Protein AF-A0ABD3CZS4-F1 (afdb_monomer_lite)

Organism: NCBI:txid1961234

Radius of gyration: 26.11 Å; chains: 1; bounding box: 60×45×76 Å

Structure (mmCIF, N/CA/C/O backbone):
data_AF-A0ABD3CZS4-F1
#
_entry.id   AF-A0ABD3CZS4-F1
#
loop_
_atom_site.group_PDB
_atom_site.id
_atom_site.type_symbol
_atom_site.label_atom_id
_atom_site.label_alt_id
_atom_site.label_comp_id
_atom_site.label_asym_id
_atom_site.label_entity_id
_atom_site.label_seq_id
_atom_site.pdbx_PDB_ins_code
_atom_site.Cartn_x
_atom_site.Cartn_y
_atom_site.Cartn_z
_atom_site.occupancy
_atom_site.B_iso_or_equiv
_atom_site.auth_seq_id
_atom_site.auth_comp_id
_atom_site.auth_asym_id
_atom_site.auth_atom_id
_atom_site.pdbx_PDB_model_num
ATOM 1 N N . MET A 1 1 ? 34.042 -25.135 50.420 1.00 37.12 1 MET A N 1
ATOM 2 C CA . MET A 1 1 ? 33.851 -23.721 50.033 1.00 37.12 1 MET A CA 1
ATOM 3 C C . MET A 1 1 ? 33.065 -23.707 48.733 1.00 37.12 1 MET A C 1
ATOM 5 O O . MET A 1 1 ? 33.640 -23.973 47.689 1.00 37.12 1 MET A O 1
ATOM 9 N N . ALA A 1 2 ? 31.745 -23.533 48.811 1.00 35.56 2 ALA A N 1
ATOM 10 C CA . ALA A 1 2 ? 30.897 -23.379 47.633 1.00 35.56 2 ALA A CA 1
ATOM 11 C C . ALA A 1 2 ? 30.893 -21.896 47.240 1.00 35.56 2 ALA A C 1
ATOM 13 O O . ALA A 1 2 ? 30.586 -21.041 48.071 1.00 35.56 2 ALA A O 1
ATOM 14 N N . LEU A 1 3 ? 31.291 -21.594 46.005 1.00 39.03 3 LEU A N 1
ATOM 15 C CA . LEU A 1 3 ? 31.232 -20.249 45.441 1.00 39.03 3 LEU A CA 1
ATOM 16 C C . LEU A 1 3 ? 29.771 -19.931 45.094 1.00 39.03 3 LEU A C 1
ATOM 18 O O . LEU A 1 3 ? 29.299 -20.258 44.010 1.00 39.03 3 LEU A O 1
ATOM 22 N N . ASN A 1 4 ? 29.056 -19.289 46.018 1.00 44.66 4 ASN A N 1
ATOM 23 C CA . ASN A 1 4 ? 27.846 -18.540 45.689 1.00 44.66 4 ASN A CA 1
ATOM 24 C C . ASN A 1 4 ? 28.267 -17.239 44.997 1.00 44.66 4 ASN A C 1
ATOM 26 O O . ASN A 1 4 ? 28.397 -16.198 45.637 1.00 44.66 4 ASN A O 1
ATOM 30 N N . SER A 1 5 ? 28.508 -17.293 43.689 1.00 42.66 5 SER A N 1
ATOM 31 C CA . SER A 1 5 ? 28.591 -16.095 42.855 1.00 42.66 5 SER A CA 1
ATOM 32 C C . SER A 1 5 ? 27.245 -15.879 42.172 1.00 42.66 5 SER A C 1
ATOM 34 O O . SER A 1 5 ? 27.073 -16.184 40.993 1.00 42.66 5 SER A O 1
ATOM 36 N N . THR A 1 6 ? 26.273 -15.360 42.921 1.00 50.41 6 THR A N 1
ATOM 37 C CA . THR A 1 6 ? 25.086 -14.733 42.334 1.00 50.41 6 THR A CA 1
ATOM 38 C C . THR A 1 6 ? 25.516 -13.359 41.833 1.00 50.41 6 THR A C 1
ATOM 40 O O . THR A 1 6 ? 25.294 -12.344 42.487 1.00 50.41 6 THR A O 1
ATOM 43 N N . THR A 1 7 ? 26.222 -13.315 40.706 1.00 46.44 7 THR A N 1
ATOM 44 C CA . THR A 1 7 ? 26.384 -12.062 39.974 1.00 46.44 7 THR A CA 1
ATOM 45 C C . THR A 1 7 ? 25.007 -11.697 39.416 1.00 46.44 7 THR A C 1
ATOM 47 O O . THR A 1 7 ? 24.429 -12.495 38.672 1.00 46.44 7 THR A O 1
ATOM 50 N N . PRO A 1 8 ? 24.416 -10.548 39.795 1.00 49.09 8 PRO A N 1
ATOM 51 C CA . PRO A 1 8 ? 23.180 -10.112 39.171 1.00 49.09 8 PRO A CA 1
ATOM 52 C C . PRO A 1 8 ? 23.436 -9.966 37.671 1.00 49.09 8 PRO A C 1
ATOM 54 O O . PRO A 1 8 ? 24.456 -9.415 37.255 1.00 49.09 8 PRO A O 1
ATOM 57 N N . SER A 1 9 ? 22.530 -10.525 36.868 1.00 51.12 9 SER A N 1
ATOM 58 C CA . SER A 1 9 ? 22.559 -10.384 35.413 1.00 51.12 9 SER A CA 1
ATOM 59 C C . SER A 1 9 ? 22.748 -8.901 35.057 1.00 51.12 9 SER A C 1
ATOM 61 O O . SER A 1 9 ? 22.060 -8.069 35.649 1.00 51.12 9 SER A O 1
ATOM 63 N N . PRO A 1 10 ? 23.620 -8.533 34.097 1.00 54.34 10 PRO A N 1
ATOM 64 C CA . PRO A 1 10 ? 23.884 -7.134 33.726 1.00 54.34 10 PRO A CA 1
ATOM 65 C C . PRO A 1 10 ? 22.655 -6.397 33.158 1.00 54.34 10 PRO A C 1
ATOM 67 O O . PRO A 1 10 ? 22.707 -5.203 32.884 1.00 54.34 10 PRO A O 1
ATOM 70 N N . LEU A 1 11 ? 21.542 -7.113 32.994 1.00 53.38 11 LEU A N 1
ATOM 71 C CA . LEU A 1 11 ? 20.238 -6.612 32.581 1.00 53.38 11 LEU A CA 1
ATOM 72 C C . LEU A 1 11 ? 19.281 -6.346 33.761 1.00 53.38 11 LEU A C 1
ATOM 74 O O . LEU A 1 11 ? 18.239 -5.720 33.579 1.00 53.38 11 LEU A O 1
ATOM 78 N N . ALA A 1 12 ? 19.611 -6.788 34.977 1.00 54.75 12 ALA A N 1
ATOM 79 C CA . ALA A 1 12 ? 18.802 -6.578 36.173 1.00 54.75 12 ALA A CA 1
ATOM 80 C C . ALA A 1 12 ? 18.903 -5.111 36.631 1.00 54.75 12 ALA A C 1
ATOM 82 O O . ALA A 1 12 ? 19.718 -4.763 37.480 1.00 54.75 12 ALA A O 1
ATOM 83 N N . GLY A 1 13 ? 18.100 -4.240 36.017 1.00 65.81 13 GLY A N 1
ATOM 84 C CA . GLY A 1 13 ? 18.051 -2.812 36.342 1.00 65.81 13 GLY A CA 1
ATOM 85 C C . GLY A 1 13 ? 17.826 -1.871 35.160 1.00 65.81 13 GLY A C 1
ATOM 86 O O . GLY A 1 13 ? 17.792 -0.663 35.374 1.00 65.81 13 GLY A O 1
ATOM 87 N N . SER A 1 14 ? 17.674 -2.369 33.924 1.00 84.06 14 SER A N 1
ATOM 88 C CA . SER A 1 14 ? 17.325 -1.473 32.817 1.00 84.06 14 SER A CA 1
ATOM 89 C C . SER A 1 14 ? 15.873 -0.981 32.968 1.00 84.06 14 SER A C 1
ATOM 91 O O . SER A 1 14 ? 14.991 -1.793 33.273 1.00 84.06 14 SER A O 1
ATOM 93 N N . PRO A 1 15 ? 15.590 0.316 32.731 1.00 86.38 15 PRO A N 1
ATOM 94 C CA . PRO A 1 15 ? 14.228 0.853 32.785 1.00 86.38 15 PRO A CA 1
ATOM 95 C C . PRO A 1 15 ? 13.249 0.075 31.898 1.00 86.38 15 PRO A C 1
ATOM 97 O O . PRO A 1 15 ? 12.105 -0.147 32.275 1.00 86.38 15 PRO A O 1
ATOM 100 N N . SER A 1 16 ? 13.720 -0.416 30.747 1.00 87.81 16 SER A N 1
ATOM 101 C CA . SER A 1 16 ? 12.922 -1.227 29.827 1.00 87.81 16 SER A CA 1
ATOM 102 C C . SER A 1 16 ? 12.506 -2.572 30.428 1.00 87.81 16 SER A C 1
ATOM 104 O O . SER A 1 16 ? 11.380 -3.006 30.215 1.00 87.81 16 SER A O 1
ATOM 106 N N . LEU A 1 17 ? 13.390 -3.242 31.176 1.00 87.12 17 LEU A N 1
ATOM 107 C CA . LEU A 1 17 ? 13.070 -4.530 31.800 1.00 87.12 17 LEU A CA 1
ATOM 108 C C . LEU A 1 17 ? 12.203 -4.369 33.043 1.00 87.12 17 LEU A C 1
ATOM 110 O O . LEU A 1 17 ? 11.321 -5.192 33.261 1.00 87.12 17 LEU A O 1
ATOM 114 N N . GLN A 1 18 ? 12.410 -3.296 33.809 1.00 88.44 18 GLN A N 1
ATOM 115 C CA . GLN A 1 18 ? 11.515 -2.936 34.911 1.00 88.44 18 GLN A CA 1
ATOM 116 C C . GLN A 1 18 ? 10.102 -2.644 34.397 1.00 88.44 18 GLN A C 1
ATOM 118 O O . GLN A 1 18 ? 9.142 -3.179 34.939 1.00 88.44 18 GLN A O 1
ATOM 123 N N . TRP A 1 19 ? 9.980 -1.888 33.302 1.00 88.56 19 TRP A N 1
ATOM 124 C CA . TRP A 1 19 ? 8.692 -1.626 32.661 1.00 88.56 19 TRP A CA 1
ATOM 125 C C . TRP A 1 19 ? 8.021 -2.910 32.149 1.00 88.56 19 TRP A C 1
ATOM 127 O O . TRP A 1 19 ? 6.834 -3.111 32.384 1.00 88.56 19 TRP A O 1
ATOM 137 N N . ILE A 1 20 ? 8.762 -3.820 31.500 1.00 90.75 20 ILE A N 1
ATOM 138 C CA . ILE A 1 20 ? 8.205 -5.116 31.066 1.00 90.75 20 ILE A CA 1
ATOM 139 C C . ILE A 1 20 ? 7.713 -5.934 32.269 1.00 90.75 20 ILE A C 1
ATOM 141 O O . ILE A 1 20 ? 6.604 -6.469 32.221 1.00 90.75 20 ILE A O 1
ATOM 145 N N . ASP A 1 21 ? 8.509 -6.045 33.337 1.00 90.50 21 ASP A N 1
ATOM 146 C CA . ASP A 1 21 ? 8.126 -6.791 34.545 1.00 90.50 21 ASP A CA 1
ATOM 147 C C . ASP A 1 21 ? 6.868 -6.191 35.191 1.00 90.50 21 ASP A C 1
ATOM 149 O O . ASP A 1 21 ? 5.913 -6.907 35.487 1.00 90.50 21 ASP A O 1
ATOM 153 N N . GLU A 1 22 ? 6.801 -4.864 35.305 1.00 90.44 22 GLU A N 1
ATOM 154 C CA . GLU A 1 22 ? 5.646 -4.152 35.854 1.00 90.44 22 GLU A CA 1
ATOM 155 C C . GLU A 1 22 ? 4.376 -4.355 35.009 1.00 90.44 22 GLU A C 1
ATOM 157 O O . GLU A 1 22 ? 3.333 -4.757 35.539 1.00 90.44 22 GLU A O 1
ATOM 162 N N . MET A 1 23 ? 4.469 -4.164 33.688 1.00 90.00 23 MET A N 1
ATOM 163 C CA . MET A 1 23 ? 3.341 -4.340 32.766 1.00 90.00 23 MET A CA 1
ATOM 164 C C . MET A 1 23 ? 2.845 -5.787 32.734 1.00 90.00 23 MET A C 1
ATOM 166 O O . MET A 1 23 ? 1.640 -6.036 32.666 1.00 90.00 23 MET A O 1
ATOM 170 N N . THR A 1 24 ? 3.755 -6.764 32.784 1.00 91.94 24 THR A N 1
ATOM 171 C CA . THR A 1 24 ? 3.386 -8.187 32.742 1.00 91.94 24 THR A CA 1
ATOM 172 C C . THR A 1 24 ? 2.811 -8.673 34.070 1.00 91.94 24 THR A C 1
ATOM 174 O O . THR A 1 24 ? 1.842 -9.436 34.065 1.00 91.94 24 THR A O 1
ATOM 177 N N . ARG A 1 25 ? 3.315 -8.181 35.209 1.00 94.12 25 ARG A N 1
ATOM 178 C CA . ARG A 1 25 ? 2.798 -8.508 36.546 1.00 94.12 25 ARG A CA 1
ATOM 179 C C . ARG A 1 25 ? 1.400 -7.937 36.796 1.00 94.12 25 ARG A C 1
ATOM 181 O O . ARG A 1 25 ? 0.589 -8.594 37.449 1.00 94.12 25 ARG A O 1
ATOM 188 N N . ASN A 1 26 ? 1.100 -6.761 36.241 1.00 93.25 26 ASN A N 1
ATOM 189 C CA . ASN A 1 26 ? -0.174 -6.055 36.423 1.00 93.25 26 ASN A CA 1
ATOM 190 C C . ASN A 1 26 ? -1.088 -6.088 35.187 1.00 93.25 26 ASN A C 1
ATOM 192 O O . ASN A 1 26 ? -2.048 -5.321 35.109 1.00 93.25 26 ASN A O 1
ATOM 196 N N . ALA A 1 27 ? -0.848 -7.004 34.242 1.00 93.38 27 ALA A N 1
ATOM 197 C CA . ALA A 1 27 ? -1.478 -7.007 32.918 1.00 93.38 27 ALA A CA 1
ATOM 198 C C . ALA A 1 27 ? -3.010 -6.856 32.935 1.00 93.38 27 ALA A C 1
ATOM 200 O O . ALA A 1 27 ? -3.574 -6.173 32.085 1.00 93.38 27 ALA A O 1
ATOM 201 N N . LYS A 1 28 ? -3.710 -7.465 33.904 1.00 94.06 28 LYS A N 1
ATOM 202 C CA . LYS A 1 28 ? -5.173 -7.335 34.021 1.00 94.06 28 LYS A CA 1
ATOM 203 C C . LYS A 1 28 ? -5.601 -5.889 34.287 1.00 94.06 28 LYS A C 1
ATOM 205 O O . LYS A 1 28 ? -6.526 -5.411 33.635 1.00 94.06 28 LYS A O 1
ATOM 210 N N . THR A 1 29 ? -4.947 -5.233 35.239 1.00 94.31 29 THR A N 1
ATOM 211 C CA . THR A 1 29 ? -5.228 -3.846 35.619 1.00 94.31 29 THR A CA 1
ATOM 212 C C . THR A 1 29 ? -4.861 -2.906 34.477 1.00 94.31 29 THR A C 1
ATOM 214 O O . THR A 1 29 ? -5.675 -2.073 34.094 1.00 94.31 29 THR A O 1
ATOM 217 N N . GLU A 1 30 ? -3.699 -3.112 33.852 1.00 93.62 30 GLU A N 1
ATOM 218 C CA . GLU A 1 30 ? -3.257 -2.303 32.710 1.00 93.62 30 GLU A CA 1
ATOM 219 C C . GLU A 1 30 ? -4.219 -2.398 31.521 1.00 93.62 30 GLU A C 1
ATOM 221 O O . GLU A 1 30 ? -4.585 -1.386 30.930 1.00 93.62 30 GLU A O 1
ATOM 226 N N . GLN A 1 31 ? -4.721 -3.595 31.204 1.00 94.44 31 GLN A N 1
ATOM 227 C CA . GLN A 1 31 ? -5.717 -3.774 30.141 1.00 94.44 31 GLN A CA 1
ATOM 228 C C . GLN A 1 31 ? -7.056 -3.092 30.466 1.00 94.44 31 GLN A C 1
ATOM 230 O O . GLN A 1 31 ? -7.710 -2.564 29.567 1.00 94.44 31 GLN A O 1
ATOM 235 N N . GLN A 1 32 ? -7.476 -3.084 31.736 1.00 95.50 32 GLN A N 1
ATOM 236 C CA . GLN A 1 32 ? -8.687 -2.375 32.165 1.00 95.50 32 GLN A CA 1
ATOM 237 C C . GLN A 1 32 ? -8.509 -0.855 32.076 1.00 95.50 32 GLN A C 1
ATOM 239 O O . GLN A 1 32 ? -9.393 -0.176 31.556 1.00 95.50 32 GLN A O 1
ATOM 244 N N . ASN A 1 33 ? -7.359 -0.336 32.511 1.00 95.00 33 ASN A N 1
ATOM 245 C CA . ASN A 1 33 ? -7.016 1.081 32.403 1.00 95.00 33 ASN A CA 1
ATOM 246 C C . ASN A 1 33 ? -6.942 1.526 30.937 1.00 95.00 33 ASN A C 1
ATOM 248 O O . ASN A 1 33 ? -7.518 2.552 30.578 1.00 95.00 33 ASN A O 1
ATOM 252 N N . ALA A 1 34 ? -6.300 0.730 30.078 1.00 95.69 34 ALA A N 1
ATOM 253 C CA . ALA A 1 34 ? -6.212 0.997 28.647 1.00 95.69 34 ALA A CA 1
ATOM 254 C C . ALA A 1 34 ? -7.599 1.029 27.987 1.00 95.69 34 ALA A C 1
ATOM 256 O O . ALA A 1 34 ? -7.902 1.961 27.244 1.00 95.69 34 ALA A O 1
ATOM 257 N N . LEU A 1 35 ? -8.474 0.060 28.292 1.00 96.31 35 LEU A N 1
ATOM 258 C CA . LEU A 1 35 ? -9.853 0.070 27.796 1.00 96.31 35 LEU A CA 1
ATOM 259 C C . LEU A 1 35 ? -10.600 1.327 28.256 1.00 96.31 35 LEU A C 1
ATOM 261 O O . LEU A 1 35 ? -11.238 1.982 27.436 1.00 96.31 35 LEU A O 1
ATOM 265 N N . ALA A 1 36 ? -10.497 1.683 29.537 1.00 96.19 36 ALA A N 1
ATOM 266 C CA . ALA A 1 36 ? -11.159 2.865 30.073 1.00 96.19 36 ALA A CA 1
ATOM 267 C C . ALA A 1 36 ? -10.679 4.151 29.382 1.00 96.19 36 ALA A C 1
ATOM 269 O O . ALA A 1 36 ? -11.505 4.979 29.007 1.00 96.19 36 ALA A O 1
ATOM 270 N N . GLN A 1 37 ? -9.372 4.291 29.137 1.00 96.19 37 GLN A N 1
ATOM 271 C CA . GLN A 1 37 ? -8.804 5.422 28.394 1.00 96.19 37 GLN A CA 1
ATOM 272 C C . GLN A 1 37 ? -9.302 5.472 26.945 1.00 96.19 37 GLN A C 1
ATOM 274 O O . GLN A 1 37 ? -9.735 6.530 26.492 1.00 96.19 37 GLN A O 1
ATOM 279 N N . ILE A 1 38 ? -9.311 4.338 26.237 1.00 96.44 38 ILE A N 1
ATOM 280 C CA . ILE A 1 38 ? -9.827 4.254 24.862 1.00 96.44 38 ILE A CA 1
ATOM 281 C C . ILE A 1 38 ? -11.304 4.660 24.820 1.00 96.44 38 ILE A C 1
ATOM 283 O O . ILE A 1 38 ? -11.701 5.433 23.949 1.00 96.44 38 ILE A O 1
ATOM 287 N N . LEU A 1 39 ? -12.126 4.165 25.750 1.00 96.00 39 LEU A N 1
ATOM 288 C CA . LEU A 1 39 ? -13.550 4.497 25.805 1.00 96.00 39 LEU A CA 1
ATOM 289 C C . LEU A 1 39 ? -13.783 5.959 26.187 1.00 96.00 39 LEU A C 1
ATOM 291 O O . LEU A 1 39 ? -14.647 6.593 25.590 1.00 96.00 39 LEU A O 1
ATOM 295 N N . ALA A 1 40 ? -13.003 6.504 27.123 1.00 94.88 40 ALA A N 1
ATOM 296 C CA . ALA A 1 40 ? -13.070 7.909 27.510 1.00 94.88 40 ALA A CA 1
ATOM 297 C C . ALA A 1 40 ? -12.727 8.834 26.342 1.00 94.88 40 ALA A C 1
ATOM 299 O O . ALA A 1 40 ? -13.488 9.747 26.033 1.00 94.88 40 ALA A O 1
ATOM 300 N N . GLN A 1 41 ? -11.613 8.563 25.663 1.00 95.62 41 GLN A N 1
ATOM 301 C CA . GLN A 1 41 ? -11.150 9.365 24.538 1.00 95.62 41 GLN A CA 1
ATOM 302 C C . GLN A 1 41 ? -12.131 9.306 23.364 1.00 95.62 41 GLN A C 1
ATOM 304 O O . GLN A 1 41 ? -12.386 10.319 22.724 1.00 95.62 41 GLN A O 1
ATOM 309 N N . ASN A 1 42 ? -12.711 8.134 23.089 1.00 95.31 42 ASN A N 1
ATOM 310 C CA . ASN A 1 42 ? -13.538 7.908 21.902 1.00 95.31 42 ASN A CA 1
ATOM 311 C C . ASN A 1 42 ? -15.051 7.946 22.179 1.00 95.31 42 ASN A C 1
ATOM 313 O O . ASN A 1 42 ? -15.835 7.616 21.284 1.00 95.31 42 ASN A O 1
ATOM 317 N N . ALA A 1 43 ? -15.482 8.350 23.380 1.00 93.69 43 ALA A N 1
ATOM 318 C CA . ALA A 1 43 ? -16.884 8.318 23.816 1.00 93.69 43 ALA A CA 1
ATOM 319 C C . ALA A 1 43 ? -17.833 9.036 22.844 1.00 93.69 43 ALA A C 1
ATOM 321 O O . ALA A 1 43 ? -18.962 8.596 22.618 1.00 93.69 43 ALA A O 1
ATOM 322 N N . ASP A 1 44 ? -17.350 10.120 22.236 1.00 93.25 44 ASP A N 1
ATOM 323 C CA . ASP A 1 44 ? -18.128 10.964 21.336 1.00 93.25 44 ASP A CA 1
ATOM 324 C C . ASP A 1 44 ? -18.090 10.552 19.864 1.00 93.25 44 ASP A C 1
ATOM 326 O O . ASP A 1 44 ? -18.750 11.197 19.039 1.00 93.25 44 ASP A O 1
ATOM 330 N N . THR A 1 45 ? -17.375 9.475 19.537 1.00 95.56 45 THR A N 1
ATOM 331 C CA . THR A 1 45 ? -17.265 8.980 18.165 1.00 95.56 45 THR A CA 1
ATOM 332 C C . THR A 1 45 ? -18.586 8.416 17.653 1.00 95.56 45 THR A C 1
ATOM 334 O O . THR A 1 45 ? -19.393 7.859 18.405 1.00 95.56 45 THR A O 1
ATOM 337 N N . LYS A 1 46 ? -18.811 8.511 16.338 1.00 94.88 46 LYS A N 1
ATOM 338 C CA . LYS A 1 46 ? -20.011 7.957 15.693 1.00 94.88 46 LYS A CA 1
ATOM 339 C C . LYS A 1 46 ? -20.176 6.461 15.971 1.00 94.88 46 LYS A C 1
ATOM 341 O O . LYS A 1 46 ? -21.302 6.012 16.172 1.00 94.88 46 LYS A O 1
ATOM 346 N N . TYR A 1 47 ? -19.078 5.705 15.979 1.00 95.25 47 TYR A N 1
ATOM 347 C CA . TYR A 1 47 ? -19.095 4.269 16.235 1.00 95.25 47 TYR A CA 1
ATOM 348 C C . TYR A 1 47 ? -19.581 3.948 17.654 1.00 95.25 47 TYR A C 1
ATOM 350 O O . TYR A 1 47 ? -20.565 3.227 17.804 1.00 95.25 47 TYR A O 1
ATOM 358 N N . LEU A 1 48 ? -18.966 4.527 18.695 1.00 94.44 48 LEU A N 1
ATOM 359 C CA . LEU A 1 48 ? -19.341 4.220 20.083 1.00 94.44 48 LEU A CA 1
ATOM 360 C C . LEU A 1 48 ? -20.710 4.786 20.481 1.00 94.44 48 LEU A C 1
ATOM 362 O O . LEU A 1 48 ? -21.438 4.135 21.237 1.00 94.44 48 LEU A O 1
ATOM 366 N N . LYS A 1 49 ? -21.118 5.933 19.918 1.00 93.38 49 LYS A N 1
ATOM 367 C CA . LYS A 1 49 ? -22.475 6.475 20.111 1.00 93.38 49 LYS A CA 1
ATOM 368 C C . LYS A 1 49 ? -23.567 5.515 19.639 1.00 93.38 49 LYS A C 1
ATOM 370 O O . LYS A 1 49 ? -24.625 5.468 20.259 1.00 93.38 49 LYS A O 1
ATOM 375 N N . GLY A 1 50 ? -23.304 4.700 18.614 1.00 92.06 50 GLY A N 1
ATOM 376 C CA . GLY A 1 50 ? -24.249 3.688 18.129 1.00 92.06 50 GLY A CA 1
ATOM 377 C C . GLY A 1 50 ? -24.617 2.616 19.162 1.00 92.06 50 GLY A C 1
ATOM 378 O O . GLY A 1 50 ? -25.686 2.018 19.061 1.00 92.06 50 GLY A O 1
ATOM 379 N N . PHE A 1 51 ? -23.777 2.402 20.180 1.00 93.69 51 PHE A N 1
ATOM 380 C CA . PHE A 1 51 ? -23.960 1.350 21.187 1.00 93.69 51 PHE A CA 1
ATOM 381 C C . PHE A 1 51 ? -24.474 1.863 22.542 1.00 93.69 51 PHE A C 1
ATOM 383 O O . PHE A 1 51 ? -24.646 1.068 23.466 1.00 93.69 51 PHE A O 1
ATOM 390 N N . ASN A 1 52 ? -24.742 3.170 22.680 1.00 88.38 52 ASN A N 1
ATOM 391 C CA . ASN A 1 52 ? -25.318 3.785 23.885 1.00 88.38 52 ASN A CA 1
ATOM 392 C C . ASN A 1 52 ? -24.618 3.352 25.188 1.00 88.38 52 ASN A C 1
ATOM 394 O O . ASN A 1 52 ? -25.246 2.865 26.136 1.00 88.38 52 ASN A O 1
ATOM 398 N N . LEU A 1 53 ? -23.292 3.507 25.241 1.00 88.81 53 LEU A N 1
ATOM 399 C CA . LEU A 1 53 ? -22.497 3.171 26.428 1.00 88.81 53 LEU A CA 1
ATOM 400 C C . LEU A 1 53 ? -22.814 4.068 27.639 1.00 88.81 53 LEU A C 1
ATOM 402 O O . LEU A 1 53 ? -22.523 3.670 28.760 1.00 88.81 53 LEU A O 1
ATOM 406 N N . ASN A 1 54 ? -23.462 5.225 27.448 1.00 85.69 54 ASN A N 1
ATOM 407 C CA . ASN A 1 54 ? -23.847 6.169 28.511 1.00 85.69 54 ASN A CA 1
ATOM 408 C C . ASN A 1 54 ? -22.669 6.590 29.412 1.00 85.69 54 ASN A C 1
ATOM 410 O O . ASN A 1 54 ? -22.829 6.734 30.620 1.00 85.69 54 ASN A O 1
ATOM 414 N N . GLY A 1 55 ? -21.475 6.742 28.832 1.00 85.06 55 GLY A N 1
ATOM 415 C CA . GLY A 1 55 ? -20.258 7.092 29.571 1.00 85.06 55 GLY A CA 1
ATOM 416 C C . GLY A 1 55 ? -19.638 5.944 30.375 1.00 85.06 55 GLY A C 1
ATOM 417 O O . GLY A 1 55 ? -18.660 6.174 31.078 1.00 85.06 55 GLY A O 1
ATOM 418 N N . ALA A 1 56 ? -20.166 4.718 30.279 1.00 90.31 56 ALA A N 1
ATOM 419 C CA . ALA A 1 56 ? -19.553 3.553 30.906 1.00 90.31 56 ALA A CA 1
ATOM 420 C C . ALA A 1 56 ? -18.193 3.231 30.267 1.00 90.31 56 ALA A C 1
ATOM 422 O O . ALA A 1 56 ? -18.058 3.201 29.042 1.00 90.31 56 ALA A O 1
ATOM 423 N N . MET A 1 57 ? -17.202 2.962 31.119 1.00 92.19 57 MET A N 1
ATOM 424 C CA . MET A 1 57 ? -15.808 2.695 30.737 1.00 92.19 57 MET A CA 1
ATOM 425 C C . MET A 1 57 ? -15.320 1.318 31.216 1.00 92.19 57 MET A C 1
ATOM 427 O O . MET A 1 57 ? -14.143 0.991 31.081 1.00 92.19 57 MET A O 1
ATOM 431 N N . ASP A 1 58 ? -16.211 0.512 31.797 1.00 92.62 58 ASP A N 1
ATOM 432 C CA . ASP A 1 58 ? -15.896 -0.810 32.326 1.00 92.62 58 ASP A CA 1
ATOM 433 C C . ASP A 1 58 ? -16.019 -1.917 31.267 1.00 92.62 58 ASP A C 1
ATOM 435 O O . ASP A 1 58 ? -16.739 -1.824 30.265 1.00 92.62 58 ASP A O 1
ATOM 439 N N . LYS A 1 59 ? -15.291 -3.007 31.516 1.00 93.69 59 LYS A N 1
ATOM 440 C CA . LYS A 1 59 ? -15.194 -4.156 30.615 1.00 93.69 59 LYS A CA 1
ATOM 441 C C . LYS A 1 59 ? -16.538 -4.859 30.435 1.00 93.69 59 LYS A C 1
ATOM 443 O O . LYS A 1 59 ? -16.827 -5.339 29.338 1.00 93.69 59 LYS A O 1
ATOM 448 N N . GLU A 1 60 ? -17.317 -4.982 31.500 1.00 94.75 60 GLU A N 1
ATOM 449 C CA . GLU A 1 60 ? -18.579 -5.713 31.531 1.00 94.75 60 GLU A CA 1
ATOM 450 C C . GLU A 1 60 ? -19.613 -5.038 30.623 1.00 94.75 60 GLU A C 1
ATOM 452 O O . GLU A 1 60 ? -20.189 -5.693 29.748 1.00 94.75 60 GLU A O 1
ATOM 457 N N . THR A 1 61 ? -19.771 -3.720 30.754 1.00 94.50 61 THR A N 1
ATOM 458 C CA . THR A 1 61 ? -20.667 -2.921 29.916 1.00 94.50 61 THR A CA 1
ATOM 459 C C . THR A 1 61 ? -20.215 -2.919 28.460 1.00 94.50 61 THR A C 1
ATOM 461 O O . THR A 1 61 ? -21.038 -3.156 27.571 1.00 94.50 61 THR A O 1
ATOM 464 N N . PHE A 1 62 ? -18.916 -2.719 28.199 1.00 95.25 62 PHE A N 1
ATOM 465 C CA . PHE A 1 62 ? -18.369 -2.763 26.841 1.00 95.25 62 PHE A CA 1
ATOM 466 C C . PHE A 1 62 ? -18.652 -4.110 26.170 1.00 95.25 62 PHE A C 1
ATOM 468 O O . PHE A 1 62 ? -19.214 -4.150 25.077 1.00 95.25 62 PHE A O 1
ATOM 475 N N . ARG A 1 63 ? -18.353 -5.219 26.857 1.00 94.50 63 ARG A N 1
ATOM 476 C CA . ARG A 1 63 ? -18.571 -6.578 26.343 1.00 94.50 63 ARG A CA 1
ATOM 477 C C . ARG A 1 63 ? -20.046 -6.884 26.084 1.00 94.50 63 ARG A C 1
ATOM 479 O O . ARG A 1 63 ? -20.348 -7.651 25.175 1.00 94.50 63 ARG A O 1
ATOM 486 N N . SER A 1 64 ? -20.951 -6.340 26.895 1.00 96.06 64 SER A N 1
ATOM 487 C CA . SER A 1 64 ? -22.387 -6.579 26.739 1.00 96.06 64 SER A CA 1
ATOM 488 C C . SER A 1 64 ? -23.020 -5.758 25.613 1.00 96.06 64 SER A C 1
ATOM 490 O O . SER A 1 64 ? -24.054 -6.178 25.098 1.00 96.06 64 SER A O 1
ATOM 492 N N . LYS A 1 65 ? -22.468 -4.585 25.276 1.00 95.12 65 LYS A N 1
ATOM 493 C CA . LYS A 1 65 ? -23.087 -3.636 24.332 1.00 95.12 65 LYS A CA 1
ATOM 494 C C . LYS A 1 65 ? -22.394 -3.566 22.975 1.00 95.12 65 LYS A C 1
ATOM 496 O O . LYS A 1 65 ? -23.069 -3.327 21.978 1.00 95.12 65 LYS A O 1
ATOM 501 N N . VAL A 1 66 ? -21.076 -3.755 22.925 1.00 94.62 66 VAL A N 1
ATOM 502 C CA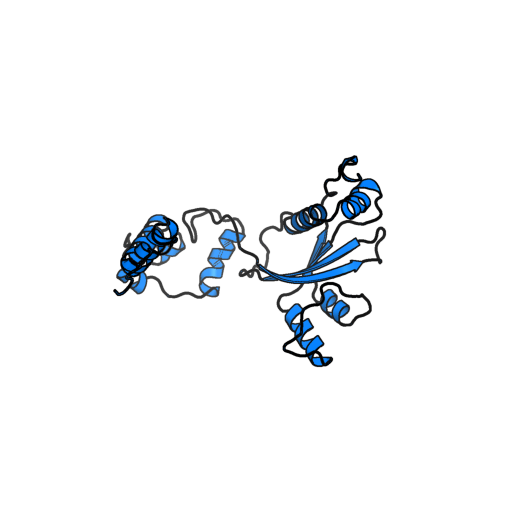 . VAL A 1 66 ? -20.288 -3.660 21.690 1.00 94.62 66 VAL A CA 1
ATOM 503 C C . VAL A 1 66 ? -20.011 -5.074 21.164 1.00 94.62 66 VAL A C 1
ATOM 505 O O . VAL A 1 66 ? -19.330 -5.849 21.840 1.00 94.62 66 VAL A O 1
ATOM 508 N N . PRO A 1 67 ? -20.537 -5.448 19.983 1.00 94.88 67 PRO A N 1
ATOM 509 C CA . PRO A 1 67 ? -20.335 -6.774 19.420 1.00 94.88 67 PRO A CA 1
ATOM 510 C C . PRO A 1 67 ? -18.905 -6.950 18.906 1.00 94.88 67 PRO A C 1
ATOM 512 O O . PRO A 1 67 ? -18.207 -5.991 18.574 1.00 94.88 67 PRO A O 1
ATOM 515 N N . LEU A 1 68 ? -18.485 -8.209 18.784 1.00 93.81 68 LEU A N 1
ATOM 516 C CA . LEU A 1 68 ? -17.293 -8.545 18.018 1.00 93.81 68 LEU A CA 1
ATOM 517 C C . LEU A 1 68 ? -17.609 -8.360 16.529 1.00 93.81 68 LEU A C 1
ATOM 519 O O . LEU A 1 68 ? -18.529 -8.995 16.020 1.00 93.81 68 LEU A O 1
ATOM 523 N N . VAL A 1 69 ? -16.857 -7.492 15.857 1.00 92.44 69 VAL A N 1
ATOM 524 C CA . VAL A 1 69 ? -17.079 -7.128 14.451 1.00 92.44 69 VAL A CA 1
ATOM 525 C C . VAL A 1 69 ? -15.974 -7.660 13.547 1.00 92.44 69 VAL A C 1
ATOM 527 O O . VAL A 1 69 ? -14.833 -7.863 13.970 1.00 92.44 69 VAL A O 1
ATOM 530 N N . THR A 1 70 ? -16.318 -7.862 12.282 1.00 89.31 70 THR A N 1
ATOM 531 C CA . THR A 1 70 ? -15.383 -8.130 11.190 1.00 89.31 70 THR A CA 1
ATOM 532 C C . THR A 1 70 ? -15.028 -6.838 10.456 1.00 89.31 70 THR A C 1
ATOM 534 O O . THR A 1 70 ? -15.573 -5.766 10.719 1.00 89.31 70 THR A O 1
ATOM 537 N N . TYR A 1 71 ? -14.094 -6.933 9.508 1.00 82.00 71 TYR A N 1
ATOM 538 C CA . TYR A 1 71 ? -13.735 -5.797 8.666 1.00 82.00 71 TYR A CA 1
ATOM 539 C C . TYR A 1 71 ? -14.931 -5.260 7.862 1.00 82.00 71 TYR A C 1
ATOM 541 O O . TYR A 1 71 ? -15.089 -4.046 7.742 1.00 82.00 71 TYR A O 1
ATOM 549 N N . ASP A 1 72 ? -15.781 -6.148 7.344 1.00 83.81 72 ASP A N 1
ATOM 550 C CA . ASP A 1 72 ? -16.895 -5.770 6.472 1.00 83.81 72 ASP A CA 1
ATOM 551 C C . ASP A 1 72 ? -17.949 -4.932 7.220 1.00 83.81 72 ASP A C 1
ATOM 553 O O . ASP A 1 72 ? -18.522 -4.007 6.643 1.00 83.81 72 ASP A O 1
ATOM 557 N N . ASP A 1 73 ? -18.126 -5.167 8.525 1.00 89.44 73 ASP A N 1
ATOM 558 C CA . ASP A 1 73 ? -19.058 -4.413 9.377 1.00 89.44 73 ASP A CA 1
ATOM 559 C C . ASP A 1 73 ? -18.635 -2.942 9.555 1.00 89.44 73 ASP A C 1
ATOM 561 O O . ASP A 1 73 ? -19.470 -2.035 9.585 1.00 89.44 73 ASP A O 1
ATOM 565 N N . ILE A 1 74 ? -17.326 -2.686 9.660 1.00 91.38 74 ILE A N 1
ATOM 566 C CA . ILE A 1 74 ? -16.765 -1.339 9.871 1.00 91.38 74 ILE A CA 1
ATOM 567 C C . ILE A 1 74 ? -16.317 -0.666 8.572 1.00 91.38 74 ILE A C 1
ATOM 569 O O . ILE A 1 74 ? -16.039 0.538 8.560 1.00 91.38 74 ILE A O 1
ATOM 573 N N . GLN A 1 75 ? -16.275 -1.410 7.466 1.00 85.50 75 GLN A N 1
ATOM 574 C CA . GLN A 1 75 ? -15.843 -0.922 6.162 1.00 85.50 75 GLN A CA 1
ATOM 575 C C . GLN A 1 75 ? -16.546 0.382 5.745 1.00 85.50 75 GLN A C 1
ATOM 577 O O . GLN A 1 75 ? -15.840 1.294 5.316 1.00 85.50 75 GLN A O 1
ATOM 582 N N . PRO A 1 76 ? -17.876 0.560 5.894 1.00 90.25 76 PRO A N 1
ATOM 583 C CA . PRO A 1 76 ? -18.531 1.810 5.502 1.00 90.25 76 PRO A CA 1
ATOM 584 C C . PRO A 1 76 ? -18.028 3.038 6.275 1.00 90.25 76 PRO A C 1
ATOM 586 O O . PRO A 1 76 ? -17.995 4.142 5.733 1.00 90.25 76 PRO A O 1
ATOM 589 N N . LEU A 1 77 ? -17.624 2.861 7.536 1.00 91.62 77 LEU A N 1
ATOM 590 C CA . LEU A 1 77 ? -17.081 3.936 8.368 1.00 91.62 77 LEU A CA 1
ATOM 591 C C . LEU A 1 77 ? -15.647 4.274 7.970 1.00 91.62 77 LEU A C 1
ATOM 593 O O . LEU A 1 77 ? -15.329 5.450 7.818 1.00 91.62 77 LEU A O 1
ATOM 597 N N . ILE A 1 78 ? -14.822 3.248 7.733 1.00 87.94 78 ILE A N 1
ATOM 598 C CA . ILE A 1 78 ? -13.466 3.412 7.197 1.00 87.94 78 ILE A CA 1
ATOM 599 C C . ILE A 1 78 ? -13.525 4.153 5.859 1.00 87.94 78 ILE A C 1
ATOM 601 O O . ILE A 1 78 ? -12.706 5.038 5.623 1.00 87.94 78 ILE A O 1
ATOM 605 N N . ARG A 1 79 ? -14.518 3.837 5.011 1.00 83.00 79 ARG A N 1
ATOM 606 C CA . ARG A 1 79 ? -14.649 4.478 3.701 1.00 83.00 79 ARG A CA 1
ATOM 607 C C . ARG A 1 79 ? -14.847 5.975 3.783 1.00 83.00 79 ARG A C 1
ATOM 609 O O . ARG A 1 79 ? -14.127 6.720 3.140 1.00 83.00 79 ARG A O 1
ATOM 616 N N . ARG A 1 80 ? -15.748 6.411 4.658 1.00 87.50 80 ARG A N 1
ATOM 617 C CA . ARG A 1 80 ? -15.986 7.840 4.877 1.00 87.50 80 ARG A CA 1
ATOM 618 C C . ARG A 1 80 ? -14.716 8.578 5.290 1.00 87.50 80 ARG A C 1
ATOM 620 O O . ARG A 1 80 ? -14.443 9.638 4.746 1.00 87.50 80 ARG A O 1
ATOM 627 N N . VAL A 1 81 ? -13.937 8.001 6.206 1.00 87.94 81 VAL A N 1
ATOM 628 C CA . VAL A 1 81 ? -12.661 8.595 6.638 1.00 87.94 81 VAL A CA 1
ATOM 629 C C . VAL A 1 81 ? -11.672 8.671 5.472 1.00 87.94 81 VAL A C 1
ATOM 631 O O . VAL A 1 81 ? -11.055 9.707 5.258 1.00 87.94 81 VAL A O 1
ATOM 634 N N . ALA A 1 82 ? -11.540 7.594 4.693 1.00 79.19 82 ALA A N 1
ATOM 635 C CA . ALA A 1 82 ? -10.644 7.550 3.538 1.00 79.19 82 ALA A CA 1
ATOM 636 C C . ALA A 1 82 ? -11.047 8.521 2.414 1.00 79.19 82 ALA A C 1
ATOM 638 O O . ALA A 1 82 ? -10.173 9.045 1.731 1.00 79.19 82 ALA A O 1
ATOM 639 N N . ASP A 1 83 ? -12.343 8.795 2.263 1.00 80.06 83 ASP A N 1
ATOM 640 C CA . ASP A 1 83 ? -12.882 9.768 1.306 1.00 80.06 83 ASP A CA 1
ATOM 641 C C . ASP A 1 83 ? -12.766 11.227 1.814 1.00 80.06 83 ASP A C 1
ATOM 643 O O . ASP A 1 83 ? -13.261 12.153 1.171 1.00 80.06 83 ASP A O 1
ATOM 647 N N . GLY A 1 84 ? -12.112 11.449 2.963 1.00 78.69 84 GLY A N 1
ATOM 648 C CA . GLY A 1 84 ? -11.782 12.775 3.496 1.00 78.69 84 GLY A CA 1
ATOM 649 C C . GLY A 1 84 ? -12.701 13.290 4.608 1.00 78.69 84 GLY A C 1
ATOM 650 O O . GLY A 1 84 ? -12.586 14.452 4.997 1.00 78.69 84 GLY A O 1
ATOM 651 N N . ASP A 1 85 ? -13.609 12.470 5.146 1.00 85.94 85 ASP A N 1
ATOM 652 C CA . ASP A 1 85 ? -14.430 12.858 6.299 1.00 85.94 85 ASP A CA 1
ATOM 653 C C . ASP A 1 85 ? -13.579 12.918 7.580 1.00 85.94 85 ASP A C 1
ATOM 655 O O . ASP A 1 85 ? -13.138 11.895 8.106 1.00 85.94 85 ASP A O 1
ATOM 659 N N . THR A 1 86 ? -13.372 14.129 8.096 1.00 86.19 86 THR A N 1
ATOM 660 C CA . THR A 1 86 ? -12.564 14.405 9.295 1.00 86.19 86 THR A CA 1
ATOM 661 C C . THR A 1 86 ? -13.369 14.403 10.597 1.00 86.19 86 THR A C 1
ATOM 663 O O . THR A 1 86 ? -12.823 14.709 11.658 1.00 86.19 86 THR A O 1
ATOM 666 N N . SER A 1 87 ? -14.664 14.066 10.557 1.00 92.38 87 SER A N 1
ATOM 667 C CA . SER A 1 87 ? -15.474 13.932 11.773 1.00 92.38 87 SER A CA 1
ATOM 668 C C . SER A 1 87 ? -15.009 12.742 12.634 1.00 92.38 87 SER A C 1
ATOM 670 O O . SER A 1 87 ? -14.450 11.776 12.107 1.00 92.38 87 SER A O 1
ATOM 672 N N . PRO A 1 88 ? -15.251 12.753 13.961 1.00 93.56 88 PRO A N 1
ATOM 673 C CA . PRO A 1 88 ? -14.843 11.662 14.847 1.00 93.56 88 PRO A CA 1
ATOM 674 C C . PRO A 1 88 ? -15.714 10.418 14.607 1.00 93.56 88 PRO A C 1
ATOM 676 O O . PRO A 1 88 ? -16.721 10.184 15.280 1.00 93.56 88 PRO A O 1
ATOM 679 N N . ILE A 1 89 ? -15.382 9.622 13.587 1.00 94.69 89 ILE A N 1
ATOM 680 C CA . ILE A 1 89 ? -16.174 8.452 13.186 1.00 94.69 89 ILE A CA 1
ATOM 681 C C . ILE A 1 89 ? -15.795 7.224 14.018 1.00 94.69 89 ILE A C 1
ATOM 683 O O . ILE A 1 89 ? -16.668 6.634 14.654 1.00 94.69 89 ILE A O 1
ATOM 687 N N . LEU A 1 90 ? -14.516 6.839 13.980 1.00 92.94 90 LEU A N 1
ATOM 688 C CA . LEU A 1 90 ? -13.961 5.669 14.676 1.00 92.94 90 LEU A CA 1
ATOM 689 C C . LEU A 1 90 ? -13.074 6.079 15.856 1.00 92.94 90 LEU A C 1
ATOM 691 O O . LEU A 1 90 ? -13.148 5.461 16.913 1.00 92.94 90 LEU A O 1
ATOM 695 N N . CYS A 1 91 ? -12.279 7.134 15.666 1.00 92.38 91 CYS A N 1
ATOM 696 C CA . CYS A 1 91 ? -11.393 7.716 16.667 1.00 92.38 91 CYS A CA 1
ATOM 697 C C . CYS A 1 91 ? -11.759 9.188 16.880 1.00 92.38 91 CYS A C 1
ATOM 699 O O . CYS A 1 91 ? -12.264 9.835 15.960 1.00 92.38 91 CYS A O 1
ATOM 701 N N . ALA A 1 92 ? -11.527 9.705 18.086 1.00 93.00 92 ALA A N 1
ATOM 702 C CA . ALA A 1 92 ? -11.655 11.133 18.363 1.00 93.00 92 ALA A CA 1
ATOM 703 C C . ALA A 1 92 ? -10.543 11.941 17.682 1.00 93.00 92 ALA A C 1
ATOM 705 O O . ALA A 1 92 ? -10.813 13.000 17.119 1.00 93.00 92 ALA A O 1
ATOM 706 N N . ASP A 1 93 ? -9.323 11.403 17.682 1.00 89.06 93 ASP A N 1
ATOM 707 C CA . ASP A 1 93 ? -8.208 11.988 16.946 1.00 89.06 93 ASP A CA 1
ATOM 708 C C . ASP A 1 93 ? -8.319 11.665 15.445 1.00 89.06 93 ASP A C 1
ATOM 710 O O . ASP A 1 93 ? -8.712 10.545 15.085 1.00 89.06 93 ASP A O 1
ATOM 714 N N . PRO A 1 94 ? -7.951 12.604 14.551 1.00 84.06 94 PRO A N 1
ATOM 715 C CA . PRO A 1 94 ? -7.975 12.373 13.112 1.00 84.06 94 PRO A CA 1
ATOM 716 C C . PRO A 1 94 ? -7.119 11.169 12.706 1.00 84.06 94 PRO A C 1
ATOM 718 O O . PRO A 1 94 ? -5.946 11.065 13.068 1.00 84.06 94 PRO A O 1
ATOM 721 N N . ILE A 1 95 ? -7.690 10.276 11.895 1.00 82.00 95 ILE A N 1
ATOM 722 C CA . ILE A 1 95 ? -6.938 9.176 11.288 1.00 82.00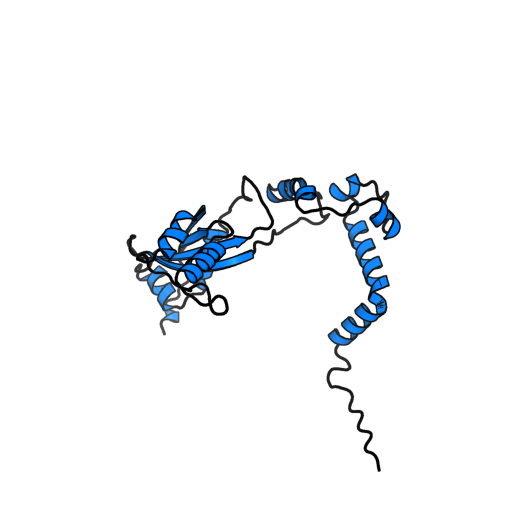 95 ILE A CA 1
ATOM 723 C C . ILE A 1 95 ? -6.070 9.771 10.178 1.00 82.00 95 ILE A C 1
ATOM 725 O O . ILE A 1 95 ? -6.567 10.144 9.119 1.00 82.00 95 ILE A O 1
ATOM 729 N N . SER A 1 96 ? -4.770 9.873 10.445 1.00 71.81 96 SER A N 1
ATOM 730 C CA . SER A 1 96 ? -3.800 10.515 9.553 1.00 71.81 96 SER A CA 1
ATOM 731 C C . SER A 1 96 ? -3.231 9.590 8.479 1.00 71.81 96 SER A C 1
ATOM 733 O O . SER A 1 96 ? -2.684 10.072 7.491 1.00 71.81 96 SER A O 1
ATOM 735 N N . LEU A 1 97 ? -3.325 8.270 8.661 1.00 68.56 97 LEU A N 1
ATOM 736 C CA . LEU A 1 97 ? -2.714 7.306 7.752 1.00 68.56 97 LEU A CA 1
ATOM 737 C C . LEU A 1 97 ? -3.492 5.990 7.701 1.00 68.56 97 LEU A C 1
ATOM 739 O O . LEU A 1 97 ? -3.863 5.422 8.729 1.00 68.56 97 LEU A O 1
ATOM 743 N N . PHE A 1 98 ? -3.629 5.453 6.489 1.00 74.19 98 PHE A N 1
ATOM 744 C CA . PHE A 1 98 ? -3.967 4.053 6.256 1.00 74.19 98 PHE A CA 1
ATOM 745 C C . PHE A 1 98 ? -2.707 3.278 5.879 1.00 74.19 98 PHE A C 1
ATOM 747 O O . PHE A 1 98 ? -1.978 3.656 4.966 1.00 74.19 98 PHE A O 1
ATOM 754 N N . ILE A 1 99 ? -2.446 2.174 6.579 1.00 73.38 99 ILE A N 1
ATOM 755 C CA . ILE A 1 99 ? -1.261 1.353 6.319 1.00 73.38 99 ILE A CA 1
ATOM 756 C C . ILE A 1 99 ? -1.505 0.493 5.073 1.00 73.38 99 ILE A C 1
ATOM 758 O O . ILE A 1 99 ? -2.369 -0.390 5.070 1.00 73.38 99 ILE A O 1
ATOM 762 N N . VAL A 1 100 ? -0.698 0.721 4.037 1.00 77.62 100 VAL A N 1
ATOM 763 C CA . VAL A 1 100 ? -0.589 -0.141 2.854 1.00 77.62 100 VAL A CA 1
ATOM 764 C C . VAL A 1 100 ? 0.659 -1.004 2.998 1.00 77.62 100 VAL A C 1
ATOM 766 O O . VAL A 1 100 ? 1.728 -0.514 3.355 1.00 77.62 100 VAL A O 1
ATOM 769 N N . ARG A 1 101 ? 0.531 -2.306 2.740 1.00 84.62 101 ARG A N 1
ATOM 770 C CA . ARG A 1 101 ? 1.647 -3.251 2.805 1.00 84.62 101 ARG A CA 1
ATOM 771 C C . ARG A 1 101 ? 2.139 -3.580 1.400 1.00 84.62 101 ARG A C 1
ATOM 773 O O . ARG A 1 101 ? 1.345 -4.020 0.576 1.00 84.62 101 ARG A O 1
ATOM 780 N N . LEU A 1 102 ? 3.443 -3.463 1.160 1.00 89.62 102 LEU A N 1
ATOM 781 C CA . LEU A 1 102 ? 4.085 -4.089 0.002 1.00 89.62 102 LEU A CA 1
ATOM 782 C C . LEU A 1 102 ? 4.182 -5.602 0.251 1.00 89.62 102 LEU A C 1
ATOM 784 O O . LEU A 1 102 ? 4.799 -6.029 1.229 1.00 89.62 102 LEU A O 1
ATOM 788 N N . VAL A 1 103 ? 3.520 -6.399 -0.586 1.00 92.00 103 VAL A N 1
ATOM 789 C CA . VAL A 1 103 ? 3.502 -7.867 -0.493 1.00 92.00 103 VAL A CA 1
ATOM 790 C C . VAL A 1 103 ? 4.802 -8.435 -1.047 1.00 92.00 103 VAL A C 1
ATOM 792 O O . VAL A 1 103 ? 5.517 -9.125 -0.325 1.00 92.00 103 VAL A O 1
ATOM 795 N N . ASP A 1 104 ? 5.121 -8.109 -2.300 1.00 94.25 104 ASP A N 1
ATOM 796 C CA . ASP A 1 104 ? 6.404 -8.414 -2.935 1.00 94.25 104 ASP A CA 1
ATOM 797 C C . ASP A 1 104 ? 6.648 -7.465 -4.122 1.00 94.25 104 ASP A C 1
ATOM 799 O O . ASP A 1 104 ? 5.788 -6.650 -4.481 1.00 94.25 104 ASP A O 1
ATOM 803 N N . TYR A 1 105 ? 7.839 -7.561 -4.712 1.00 96.00 105 TYR A N 1
ATOM 804 C CA . TYR A 1 105 ? 8.243 -6.768 -5.864 1.00 96.00 105 TYR A CA 1
ATOM 805 C C . TYR A 1 105 ? 9.216 -7.501 -6.794 1.00 96.00 105 TYR A C 1
ATOM 807 O O . TYR A 1 105 ? 9.992 -8.366 -6.377 1.00 96.00 105 TYR A O 1
ATOM 815 N N . THR A 1 106 ? 9.245 -7.077 -8.054 1.00 96.19 106 THR A N 1
ATOM 816 C CA . THR A 1 106 ? 10.282 -7.445 -9.029 1.00 96.19 106 THR A CA 1
ATOM 817 C C . THR A 1 106 ? 10.562 -6.276 -9.967 1.00 96.19 106 THR A C 1
ATOM 819 O O . THR A 1 106 ? 9.773 -5.335 -10.016 1.00 96.19 106 THR A O 1
ATOM 822 N N . SER A 1 107 ? 11.677 -6.302 -10.691 1.00 96.19 107 SER A N 1
ATOM 823 C CA . SER A 1 107 ? 12.068 -5.239 -11.615 1.00 96.19 107 SER A CA 1
ATOM 824 C C . SER A 1 107 ? 12.203 -5.714 -13.057 1.00 96.19 107 SER A C 1
ATOM 826 O O . SER A 1 107 ? 12.384 -6.895 -13.348 1.00 96.19 107 SER A O 1
ATOM 828 N N . PHE A 1 108 ? 12.138 -4.766 -13.976 1.00 95.19 108 PHE A N 1
ATOM 829 C CA . PHE A 1 108 ? 12.355 -4.942 -15.402 1.00 95.19 108 PHE A CA 1
ATOM 830 C C . PHE A 1 108 ? 13.037 -3.682 -15.944 1.00 95.19 108 PHE A C 1
ATOM 832 O O . PHE A 1 108 ? 12.856 -2.594 -15.401 1.00 95.19 108 PHE A O 1
ATOM 839 N N . VAL A 1 109 ? 13.837 -3.828 -16.996 1.00 94.56 109 VAL A N 1
ATOM 840 C CA . VAL A 1 109 ? 14.395 -2.683 -17.725 1.00 94.56 109 VAL A CA 1
ATOM 841 C C . VAL A 1 109 ? 13.631 -2.558 -19.028 1.00 94.56 109 VAL A C 1
ATOM 843 O O . VAL A 1 109 ? 13.704 -3.448 -19.877 1.00 94.56 109 VAL A O 1
ATOM 846 N N . ASP A 1 110 ? 12.895 -1.465 -19.167 1.00 93.81 110 ASP A N 1
ATOM 847 C CA . ASP A 1 110 ? 12.110 -1.177 -20.353 1.00 93.81 110 ASP A CA 1
ATOM 848 C C . ASP A 1 110 ? 12.971 -0.434 -21.375 1.00 93.81 110 ASP A C 1
ATOM 850 O O . ASP A 1 110 ? 13.324 0.731 -21.197 1.00 93.81 110 ASP A O 1
ATOM 854 N N . MET A 1 111 ? 13.321 -1.163 -22.434 1.00 92.62 111 MET A N 1
ATOM 855 C CA . MET A 1 111 ? 14.096 -0.678 -23.582 1.00 92.62 111 MET A CA 1
ATOM 856 C C . MET A 1 111 ? 13.193 -0.337 -24.780 1.00 92.62 111 MET A C 1
ATOM 858 O O . MET A 1 111 ? 13.653 -0.254 -25.918 1.00 92.62 111 MET A O 1
ATOM 862 N N . THR A 1 112 ? 11.874 -0.249 -24.565 1.00 90.62 112 THR A N 1
ATOM 863 C CA . THR A 1 112 ? 10.916 0.130 -25.618 1.00 90.62 112 THR A CA 1
ATOM 864 C C . THR A 1 112 ? 10.744 1.646 -25.720 1.00 90.62 112 THR A C 1
ATOM 866 O O . THR A 1 112 ? 10.268 2.146 -26.740 1.00 90.62 112 THR A O 1
ATOM 869 N N . THR A 1 113 ? 11.162 2.382 -24.688 1.00 88.81 113 THR A N 1
ATOM 870 C CA . THR A 1 113 ? 11.177 3.847 -24.638 1.00 88.81 113 THR A CA 1
ATOM 871 C C . THR A 1 113 ? 12.581 4.386 -24.883 1.00 88.81 113 THR A C 1
ATOM 873 O O . THR A 1 113 ? 13.560 3.695 -24.651 1.00 88.81 113 THR A O 1
ATOM 876 N N . ASN A 1 114 ? 12.693 5.648 -25.302 1.00 89.56 114 ASN A N 1
ATOM 877 C CA . ASN A 1 114 ? 13.978 6.341 -25.385 1.00 89.56 114 ASN A CA 1
ATOM 878 C C . ASN A 1 114 ? 13.908 7.655 -24.586 1.00 89.56 114 ASN A C 1
ATOM 880 O O . ASN A 1 114 ? 13.140 8.541 -24.981 1.00 89.56 114 ASN A O 1
ATOM 884 N N . PRO A 1 115 ? 14.682 7.816 -23.498 1.00 92.44 115 PRO A N 1
ATOM 885 C CA . PRO A 1 115 ? 15.648 6.856 -22.942 1.00 92.44 115 PRO A CA 1
ATOM 886 C C . PRO A 1 115 ? 15.000 5.608 -22.310 1.00 92.44 115 PRO A C 1
ATOM 888 O O . PRO A 1 115 ? 13.829 5.634 -21.915 1.00 92.44 115 PRO A O 1
ATOM 891 N N . ASP A 1 116 ? 15.779 4.528 -22.208 1.00 95.31 116 ASP A N 1
ATOM 892 C CA . ASP A 1 116 ? 15.410 3.310 -21.475 1.00 95.31 116 ASP A CA 1
ATOM 893 C C . ASP A 1 116 ? 15.155 3.646 -20.000 1.00 95.31 116 ASP A C 1
ATOM 895 O O . ASP A 1 116 ? 15.783 4.554 -19.442 1.00 95.31 116 ASP A O 1
ATOM 899 N N . HIS A 1 117 ? 14.269 2.914 -19.329 1.00 96.44 117 HIS A N 1
ATOM 900 C CA . HIS A 1 117 ? 13.956 3.195 -17.928 1.00 96.44 117 HIS A CA 1
ATOM 901 C C . HIS A 1 117 ? 13.716 1.939 -17.089 1.00 96.44 117 HIS A C 1
ATOM 903 O O . HIS A 1 117 ? 13.522 0.831 -17.590 1.00 96.44 117 HIS A O 1
ATOM 909 N N . TYR A 1 118 ? 13.779 2.119 -15.772 1.00 96.75 118 TYR A N 1
ATOM 910 C CA . TYR A 1 118 ? 13.556 1.047 -14.810 1.00 96.75 118 TYR A CA 1
ATOM 911 C C . TYR A 1 118 ? 12.076 0.959 -14.469 1.00 96.75 118 TYR A C 1
ATOM 913 O O . TYR A 1 118 ? 11.460 1.960 -14.112 1.00 96.75 118 TYR A O 1
ATOM 921 N N . VAL A 1 119 ? 11.550 -0.258 -14.518 1.00 97.50 119 VAL A N 1
ATOM 922 C CA . VAL A 1 119 ? 10.183 -0.601 -14.142 1.00 97.50 119 VAL A CA 1
ATOM 923 C C . VAL A 1 119 ? 10.229 -1.482 -12.908 1.00 97.50 119 VAL A C 1
ATOM 925 O O . VAL A 1 119 ? 10.975 -2.462 -12.861 1.00 97.50 119 VAL A O 1
ATOM 928 N N . ILE A 1 120 ? 9.413 -1.169 -11.909 1.00 97.62 120 ILE A N 1
ATOM 929 C CA . ILE A 1 120 ? 9.310 -1.954 -10.683 1.00 97.62 120 ILE A CA 1
ATOM 930 C C . ILE A 1 120 ? 7.853 -2.322 -10.454 1.00 97.62 120 ILE A C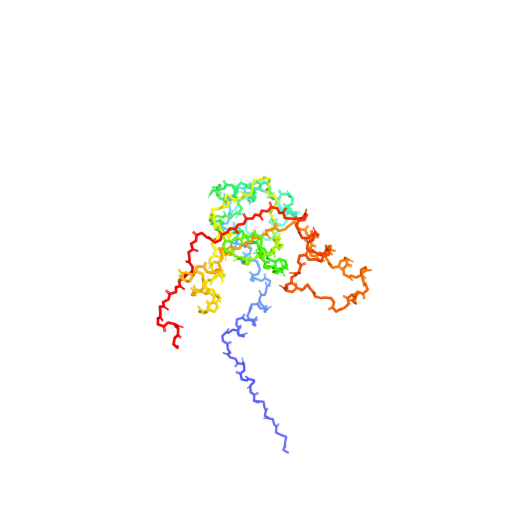 1
ATOM 932 O O . ILE A 1 120 ? 6.989 -1.468 -10.281 1.00 97.62 120 ILE A O 1
ATOM 936 N N . TYR A 1 121 ? 7.585 -3.622 -10.445 1.00 97.19 121 TYR A N 1
ATOM 937 C CA . TYR A 1 121 ? 6.263 -4.160 -10.172 1.00 97.19 121 TYR A CA 1
ATOM 938 C C . TYR A 1 121 ? 6.062 -4.266 -8.672 1.00 97.19 121 TYR A C 1
ATOM 940 O O . TYR A 1 121 ? 6.847 -4.937 -8.000 1.00 97.19 121 TYR A O 1
ATOM 948 N N . TRP A 1 122 ? 5.000 -3.654 -8.161 1.00 95.88 122 TRP A N 1
ATOM 949 C CA . TRP A 1 122 ? 4.611 -3.713 -6.755 1.00 95.88 122 TRP A CA 1
ATOM 950 C C . TRP A 1 122 ? 3.262 -4.394 -6.605 1.00 95.88 122 TRP A C 1
ATOM 952 O O . TRP A 1 122 ? 2.263 -3.949 -7.169 1.00 95.88 122 TRP A O 1
ATOM 962 N N . GLU A 1 123 ? 3.205 -5.447 -5.794 1.00 94.38 123 GLU A N 1
ATOM 963 C CA . GLU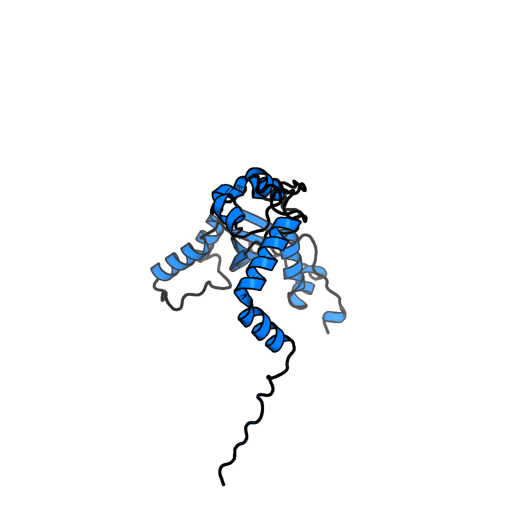 A 1 123 ? 1.926 -5.951 -5.306 1.00 94.38 123 GLU A CA 1
ATOM 964 C C . GLU A 1 123 ? 1.633 -5.313 -3.957 1.00 94.38 123 GLU A C 1
ATOM 966 O O . GLU A 1 123 ? 2.339 -5.537 -2.972 1.00 94.38 123 GLU A O 1
ATOM 971 N N . LEU A 1 124 ? 0.582 -4.503 -3.917 1.00 89.88 124 LEU A N 1
ATOM 972 C CA . LEU A 1 124 ? 0.170 -3.801 -2.714 1.00 89.88 124 LEU A CA 1
ATOM 973 C C . LEU A 1 124 ? -1.039 -4.499 -2.095 1.00 89.88 124 LEU A C 1
ATOM 975 O O . LEU A 1 124 ? -2.050 -4.754 -2.749 1.00 89.88 124 LEU A O 1
ATOM 979 N N . GLN A 1 125 ? -0.955 -4.756 -0.796 1.00 82.31 125 GLN A N 1
ATOM 980 C CA . GLN A 1 125 ? -2.074 -5.166 0.030 1.00 82.31 125 GLN A CA 1
ATOM 981 C C . GLN A 1 125 ? -2.496 -3.975 0.883 1.00 82.31 125 GLN A C 1
ATOM 983 O O . GLN A 1 125 ? -1.978 -3.730 1.976 1.00 82.31 125 GLN A O 1
ATOM 988 N N . ALA A 1 126 ? -3.476 -3.234 0.378 1.00 70.25 126 ALA A N 1
ATOM 989 C CA . ALA A 1 126 ? -4.265 -2.346 1.209 1.00 70.25 126 ALA A CA 1
ATOM 990 C C . ALA A 1 126 ? -5.318 -3.189 1.936 1.00 70.25 126 ALA A C 1
ATOM 992 O O . ALA A 1 126 ? -6.074 -3.934 1.309 1.00 70.25 126 ALA A O 1
ATOM 993 N N . LYS A 1 127 ? -5.437 -3.045 3.258 1.00 58.22 127 LYS A N 1
ATOM 994 C CA . LYS A 1 127 ? -6.576 -3.608 4.009 1.00 58.22 127 LYS A CA 1
ATOM 995 C C . LYS A 1 127 ? -7.857 -2.785 3.799 1.00 58.22 127 LYS A C 1
ATOM 997 O O . LYS A 1 127 ? -8.690 -2.699 4.692 1.00 58.22 127 LYS A O 1
ATOM 1002 N N . TYR A 1 128 ? -8.007 -2.155 2.634 1.00 52.91 128 TYR A N 1
ATOM 1003 C CA . TYR A 1 128 ? -9.123 -1.286 2.302 1.00 52.91 128 TYR A CA 1
ATOM 1004 C C . TYR A 1 128 ? -9.538 -1.445 0.839 1.00 52.91 128 TYR A C 1
ATOM 1006 O O . TYR A 1 128 ? -8.766 -1.179 -0.076 1.00 52.91 128 TYR A O 1
ATOM 1014 N N . LYS A 1 129 ? -10.773 -1.917 0.623 1.00 43.44 129 LYS A N 1
ATOM 1015 C CA . LYS A 1 129 ? -11.415 -1.958 -0.697 1.00 43.44 129 LYS A CA 1
ATOM 1016 C C . LYS A 1 129 ? -12.254 -0.693 -0.867 1.00 43.44 129 LYS A C 1
ATOM 1018 O O . LYS A 1 129 ? -13.403 -0.662 -0.403 1.00 43.44 129 LYS A O 1
ATOM 1023 N N . SER A 1 130 ? -11.710 0.311 -1.545 1.00 44.56 130 SER A N 1
ATOM 1024 C CA . SER A 1 130 ? -12.539 1.336 -2.178 1.00 44.56 130 SER A CA 1
ATOM 1025 C C . SER A 1 130 ? -12.628 1.098 -3.673 1.00 44.56 130 SER A C 1
ATOM 1027 O O . SER A 1 130 ? -11.648 0.719 -4.307 1.00 44.56 130 SER A O 1
ATOM 1029 N N . ALA A 1 131 ? -13.824 1.324 -4.210 1.00 43.62 131 ALA A N 1
ATOM 1030 C CA . ALA A 1 131 ? -14.050 1.455 -5.642 1.00 43.62 131 ALA A CA 1
ATOM 1031 C C . ALA A 1 131 ? -13.507 2.793 -6.185 1.00 43.62 131 ALA A C 1
ATOM 1033 O O . ALA A 1 131 ? -13.350 2.915 -7.390 1.00 43.62 131 ALA A O 1
ATOM 1034 N N . ASN A 1 132 ? -13.164 3.734 -5.295 1.00 45.31 132 ASN A N 1
ATOM 1035 C CA . ASN A 1 132 ? -12.472 4.990 -5.567 1.00 45.31 132 ASN A CA 1
ATOM 1036 C C . ASN A 1 132 ? -11.350 5.128 -4.525 1.00 45.31 132 ASN A C 1
ATOM 1038 O O . ASN A 1 132 ? -11.620 5.455 -3.369 1.00 45.31 132 ASN A O 1
ATOM 1042 N N . SER A 1 133 ? -10.120 4.748 -4.879 1.00 46.00 133 SER A N 1
ATOM 1043 C CA . SER A 1 133 ? -8.948 4.878 -4.002 1.00 46.00 133 SER A CA 1
ATOM 1044 C C . SER A 1 133 ? -8.898 6.276 -3.368 1.00 46.00 133 SER A C 1
ATOM 1046 O O . SER A 1 133 ? -9.289 7.232 -4.043 1.00 46.00 133 SER A O 1
ATOM 1048 N N . PRO A 1 134 ? -8.441 6.407 -2.101 1.00 44.19 134 PRO A N 1
ATOM 1049 C CA . PRO A 1 134 ? -8.160 7.725 -1.535 1.00 44.19 134 PRO A CA 1
ATOM 1050 C C . PRO A 1 134 ? -7.318 8.468 -2.563 1.00 44.19 134 PRO A C 1
ATOM 1052 O O . PRO A 1 134 ? -6.424 7.848 -3.142 1.00 44.19 134 PRO A O 1
ATOM 1055 N N . SER A 1 135 ? -7.699 9.710 -2.862 1.00 49.59 135 SER A N 1
ATOM 1056 C CA . SER A 1 135 ? -7.076 10.536 -3.893 1.00 49.59 135 SER A CA 1
ATOM 1057 C C . SER A 1 135 ? -5.570 10.313 -3.878 1.00 49.59 135 SER A C 1
ATOM 1059 O O . SER A 1 135 ? -4.892 10.628 -2.901 1.00 49.59 135 SER A O 1
ATOM 1061 N N . ASP A 1 136 ? -5.138 9.661 -4.952 1.00 56.50 136 ASP A N 1
ATOM 1062 C CA . ASP A 1 136 ? -3.796 9.245 -5.323 1.00 56.50 136 ASP A CA 1
ATOM 1063 C C . ASP A 1 136 ? -2.974 10.511 -5.582 1.00 56.50 136 ASP A C 1
ATOM 1065 O O . ASP A 1 136 ? -2.651 10.847 -6.716 1.00 56.50 136 ASP A O 1
ATOM 1069 N N . ASP A 1 137 ? -2.789 11.319 -4.536 1.00 62.53 137 ASP A N 1
ATOM 1070 C CA . ASP A 1 137 ? -2.190 12.651 -4.601 1.00 62.53 137 ASP A CA 1
ATOM 1071 C C . ASP A 1 137 ? -0.670 12.507 -4.717 1.00 62.53 137 ASP A C 1
ATOM 1073 O O . ASP A 1 137 ? 0.094 12.811 -3.802 1.00 62.53 137 ASP A O 1
ATOM 1077 N N . GLY A 1 138 ? -0.233 11.897 -5.818 1.00 78.81 138 GLY A N 1
ATOM 1078 C CA . GLY A 1 138 ? 1.168 11.758 -6.176 1.00 78.81 138 GLY A CA 1
ATOM 1079 C C . GLY A 1 138 ? 1.988 10.841 -5.268 1.00 78.81 138 GLY A C 1
ATOM 1080 O O . GLY A 1 138 ? 3.213 10.908 -5.314 1.00 78.81 138 GLY A O 1
ATOM 1081 N N . VAL A 1 139 ? 1.385 10.028 -4.390 1.00 86.50 139 VAL A N 1
ATOM 1082 C CA . VAL A 1 139 ? 2.154 9.238 -3.406 1.00 86.50 139 VAL A CA 1
ATOM 1083 C C . VAL A 1 139 ? 3.039 8.206 -4.101 1.00 86.50 139 VAL A C 1
ATOM 1085 O O . VAL A 1 139 ? 4.199 8.044 -3.723 1.00 86.50 139 VAL A O 1
ATOM 1088 N N . LEU A 1 140 ? 2.523 7.515 -5.121 1.00 90.69 140 LEU A N 1
ATOM 1089 C CA . LEU A 1 140 ? 3.292 6.509 -5.857 1.00 90.69 140 LEU A CA 1
ATOM 1090 C C . LEU A 1 140 ? 4.364 7.156 -6.740 1.00 90.69 140 LEU A C 1
ATOM 1092 O O . LEU A 1 140 ? 5.477 6.642 -6.828 1.00 90.69 140 LEU A O 1
ATOM 1096 N N . GLU A 1 141 ? 4.080 8.320 -7.309 1.00 93.69 141 GLU A N 1
ATOM 1097 C CA . GLU A 1 141 ? 5.031 9.184 -8.007 1.00 93.69 141 GLU A CA 1
ATOM 1098 C C . GLU A 1 141 ? 6.147 9.629 -7.046 1.00 93.69 141 GLU A C 1
ATOM 1100 O O . GLU A 1 141 ? 7.336 9.508 -7.349 1.00 93.69 141 GLU A O 1
ATOM 1105 N N . GLN A 1 142 ? 5.797 10.045 -5.829 1.00 92.50 142 GLN A N 1
ATOM 1106 C CA . GLN A 1 142 ? 6.764 10.408 -4.799 1.00 92.50 142 GLN A CA 1
ATOM 1107 C C . GLN A 1 142 ? 7.586 9.196 -4.340 1.00 92.50 142 GLN A C 1
ATOM 1109 O O . GLN A 1 142 ? 8.786 9.328 -4.098 1.00 92.50 142 GLN A O 1
ATOM 1114 N N . CYS A 1 143 ? 6.988 8.003 -4.260 1.00 93.38 143 CYS A N 1
ATOM 1115 C CA . CYS A 1 143 ? 7.726 6.761 -4.035 1.00 93.38 143 CYS A CA 1
ATOM 1116 C C . CYS A 1 143 ? 8.728 6.482 -5.161 1.00 93.38 143 CYS A C 1
ATOM 1118 O O . CYS A 1 143 ? 9.835 6.027 -4.868 1.00 93.38 143 CYS A O 1
ATOM 1120 N N . CYS A 1 144 ? 8.376 6.777 -6.419 1.00 96.38 144 CYS A N 1
ATOM 1121 C CA . CYS A 1 144 ? 9.310 6.660 -7.537 1.00 96.38 144 CYS A CA 1
ATOM 1122 C C . CYS A 1 144 ? 10.523 7.577 -7.324 1.00 96.38 144 CYS A C 1
ATOM 1124 O O . CYS A 1 144 ? 11.656 7.100 -7.381 1.00 96.38 144 CYS A O 1
ATOM 1126 N N . LEU A 1 145 ? 10.296 8.856 -6.997 1.00 96.19 145 LEU A N 1
ATOM 1127 C CA . LEU A 1 145 ? 11.376 9.815 -6.736 1.00 96.19 145 LEU A CA 1
ATOM 1128 C C . LEU A 1 145 ? 12.251 9.387 -5.555 1.00 96.19 145 LEU A C 1
ATOM 1130 O O . LEU A 1 145 ? 13.467 9.336 -5.684 1.00 96.19 145 LEU A O 1
ATOM 1134 N N . LEU A 1 146 ? 11.651 9.023 -4.418 1.00 95.75 146 LEU A N 1
ATOM 1135 C CA . LEU A 1 146 ? 12.399 8.567 -3.238 1.00 95.75 146 LEU A CA 1
ATOM 1136 C C . LEU A 1 146 ? 13.268 7.339 -3.538 1.00 95.75 146 LEU A C 1
ATOM 1138 O O . LEU A 1 146 ? 14.342 7.172 -2.953 1.00 95.75 146 LEU A O 1
ATOM 1142 N N . MET A 1 147 ? 12.822 6.480 -4.454 1.00 95.62 147 MET A N 1
ATOM 1143 C CA . MET A 1 147 ? 13.621 5.351 -4.903 1.00 95.62 147 MET A CA 1
ATOM 1144 C C . MET A 1 147 ? 14.777 5.782 -5.809 1.00 95.62 147 MET A C 1
ATOM 1146 O O . MET A 1 147 ? 15.895 5.317 -5.594 1.00 95.62 147 MET A O 1
ATOM 1150 N N . GLU A 1 148 ? 14.540 6.689 -6.763 1.00 97.00 148 GLU A N 1
ATOM 1151 C CA . GLU A 1 148 ? 15.609 7.274 -7.586 1.00 97.00 148 GLU A CA 1
ATOM 1152 C C . GLU A 1 148 ? 16.675 7.974 -6.716 1.00 97.00 148 GLU A C 1
ATOM 1154 O O . GLU A 1 148 ? 17.869 7.808 -6.968 1.00 97.00 148 GLU A O 1
ATOM 1159 N N . GLU A 1 149 ? 16.269 8.683 -5.656 1.00 95.31 149 GLU A N 1
ATOM 1160 C CA . GLU A 1 149 ? 17.165 9.322 -4.672 1.00 95.31 149 GLU A CA 1
ATOM 1161 C C . GLU A 1 149 ? 18.017 8.310 -3.891 1.00 95.31 149 GLU A C 1
ATOM 1163 O O . GLU A 1 149 ? 19.143 8.600 -3.487 1.00 95.31 149 GLU A O 1
ATOM 1168 N N . SER A 1 150 ? 17.492 7.100 -3.692 1.00 95.75 150 SER A N 1
ATOM 1169 C CA . SER A 1 150 ? 18.172 6.025 -2.961 1.00 95.75 150 SER A CA 1
ATOM 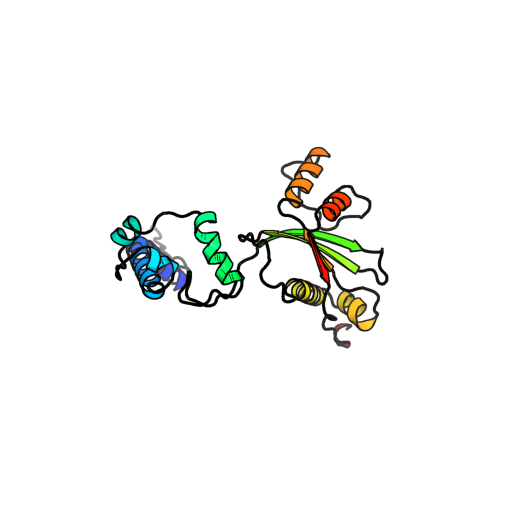1170 C C . SER A 1 150 ? 19.160 5.239 -3.831 1.00 95.75 150 SER A C 1
ATOM 1172 O O . SER A 1 150 ? 19.923 4.418 -3.314 1.00 95.75 150 SER A O 1
ATOM 1174 N N . PHE A 1 151 ? 19.155 5.449 -5.150 1.00 94.88 151 PHE A N 1
ATOM 1175 C CA . PHE A 1 151 ? 20.123 4.826 -6.043 1.00 94.88 151 PHE A CA 1
ATOM 1176 C C . PHE A 1 151 ? 21.489 5.523 -5.998 1.00 94.88 151 PHE A C 1
ATOM 1178 O O . PHE A 1 151 ? 21.665 6.647 -5.520 1.00 94.88 151 PHE A O 1
ATOM 1185 N N . ASN A 1 152 ? 22.504 4.811 -6.489 1.00 93.62 152 ASN A N 1
ATOM 1186 C CA . ASN A 1 152 ? 23.880 5.294 -6.470 1.00 93.62 152 ASN A CA 1
ATOM 1187 C C . ASN A 1 152 ? 24.066 6.580 -7.302 1.00 93.62 152 ASN A C 1
ATOM 1189 O O . ASN A 1 152 ? 23.257 6.917 -8.171 1.00 93.62 152 ASN A O 1
ATOM 1193 N N . CYS A 1 153 ? 25.163 7.298 -7.043 1.00 91.94 153 CYS A N 1
ATOM 1194 C CA . CYS A 1 153 ? 25.474 8.556 -7.728 1.00 91.94 153 CYS A CA 1
ATOM 1195 C C . CYS A 1 153 ? 25.544 8.397 -9.255 1.00 91.94 153 CYS A C 1
ATOM 1197 O O . CYS A 1 153 ? 25.132 9.301 -9.979 1.00 91.94 153 CYS A O 1
ATOM 1199 N N . LEU A 1 154 ? 25.993 7.237 -9.756 1.00 93.50 154 LEU A N 1
ATOM 1200 C CA . LEU A 1 154 ? 26.044 6.953 -11.189 1.00 93.50 154 LEU A CA 1
ATOM 1201 C C . LEU A 1 154 ? 24.643 6.987 -11.808 1.00 93.50 154 LEU A C 1
ATOM 1203 O O . LEU A 1 154 ? 24.443 7.723 -12.771 1.00 93.50 154 LEU A O 1
ATOM 1207 N N . TYR A 1 155 ? 23.672 6.271 -11.234 1.00 94.75 155 TYR A N 1
ATOM 1208 C CA . TYR A 1 155 ? 22.277 6.312 -11.679 1.00 94.75 155 TYR A CA 1
ATOM 1209 C C . TYR A 1 155 ? 21.743 7.746 -11.686 1.00 94.75 155 TYR A C 1
ATOM 1211 O O . TYR A 1 155 ? 21.237 8.209 -12.709 1.00 94.75 155 TYR A O 1
ATOM 1219 N N . ARG A 1 156 ? 21.906 8.471 -10.568 1.00 95.38 156 ARG A N 1
ATOM 1220 C CA . ARG A 1 156 ? 21.409 9.849 -10.428 1.00 95.38 156 ARG A CA 1
ATOM 1221 C C . ARG A 1 156 ? 22.050 10.779 -11.463 1.00 95.38 156 ARG A C 1
ATOM 1223 O O . ARG A 1 156 ? 21.345 11.574 -12.077 1.00 95.38 156 ARG A O 1
ATOM 1230 N N . SER A 1 157 ? 23.339 10.606 -11.764 1.00 94.00 157 SER A N 1
ATOM 1231 C CA . SER A 1 157 ? 24.035 11.370 -12.809 1.00 94.00 157 SER A CA 1
ATOM 1232 C C . SER A 1 157 ? 23.541 11.045 -14.227 1.00 94.00 157 SER A C 1
ATOM 1234 O O . SER A 1 157 ? 23.300 11.957 -15.020 1.00 94.00 157 SER A O 1
ATOM 1236 N N . LEU A 1 158 ? 23.295 9.765 -14.530 1.00 94.50 158 LEU A N 1
ATOM 1237 C CA . LEU A 1 158 ? 22.771 9.320 -15.824 1.00 94.50 158 LEU A CA 1
ATOM 1238 C C . LEU A 1 158 ? 21.326 9.789 -16.046 1.00 94.50 158 LEU A C 1
ATOM 1240 O O . LEU A 1 158 ? 20.931 10.062 -17.180 1.00 94.50 158 LEU A O 1
ATOM 1244 N N . ARG A 1 159 ? 20.549 9.906 -14.965 1.00 95.06 159 ARG A N 1
ATOM 1245 C CA . ARG A 1 159 ? 19.162 10.379 -14.956 1.00 95.06 159 ARG A CA 1
ATOM 1246 C C . ARG A 1 159 ? 19.052 11.907 -15.041 1.00 95.06 159 ARG A C 1
ATOM 1248 O O . ARG A 1 159 ? 18.256 12.410 -15.833 1.00 95.06 159 ARG A O 1
ATOM 1255 N N . ALA A 1 160 ? 19.824 12.642 -14.236 1.00 93.81 160 ALA A N 1
ATOM 1256 C CA . ALA A 1 160 ? 19.700 14.095 -14.084 1.00 93.81 160 ALA A CA 1
ATOM 1257 C C . ALA A 1 160 ? 20.583 14.901 -15.050 1.00 93.81 160 ALA A C 1
ATOM 1259 O O . ALA A 1 160 ? 20.150 15.941 -15.548 1.00 93.81 160 ALA A O 1
ATOM 1260 N N . SER A 1 161 ? 21.808 14.440 -15.327 1.00 90.44 161 SER A N 1
ATOM 1261 C CA . SER A 1 161 ? 22.778 15.161 -16.166 1.00 90.44 161 SER A CA 1
ATOM 1262 C C . SER A 1 161 ? 22.854 14.600 -17.579 1.00 90.44 161 SER A C 1
ATOM 1264 O O . SER A 1 161 ? 22.598 15.329 -18.537 1.00 90.44 161 SER A O 1
ATOM 1266 N N . ASP A 1 162 ? 23.165 13.310 -17.713 1.00 90.62 162 ASP A N 1
ATOM 1267 C CA . ASP A 1 162 ? 23.491 12.728 -19.021 1.00 90.62 162 ASP A CA 1
ATOM 1268 C C . ASP A 1 162 ? 22.228 12.343 -19.817 1.00 90.62 162 ASP A C 1
ATOM 1270 O O . ASP A 1 162 ? 22.296 12.151 -21.029 1.00 90.62 162 ASP A O 1
ATOM 1274 N N . LYS A 1 163 ? 21.062 12.279 -19.151 1.00 91.12 163 LYS A N 1
ATOM 1275 C CA . LYS A 1 163 ? 19.738 11.951 -19.721 1.00 91.12 163 LYS A CA 1
ATOM 1276 C C . LYS A 1 163 ? 19.701 10.612 -20.471 1.00 91.12 163 LYS A C 1
ATOM 1278 O O . LYS A 1 163 ? 18.954 10.452 -21.432 1.00 91.12 163 LYS A O 1
ATOM 1283 N N . MET A 1 164 ? 20.505 9.655 -20.012 1.00 94.25 164 MET A N 1
ATOM 1284 C CA . MET A 1 164 ? 20.602 8.301 -20.571 1.00 94.25 164 MET A CA 1
ATOM 1285 C C . MET A 1 164 ? 19.566 7.340 -19.974 1.00 94.25 164 MET A C 1
ATOM 1287 O O . MET A 1 164 ? 19.312 6.290 -20.551 1.00 94.25 164 MET A O 1
ATOM 1291 N N . ILE A 1 165 ? 18.986 7.688 -18.821 1.00 96.69 165 ILE A N 1
ATOM 1292 C CA . ILE A 1 165 ? 17.961 6.898 -18.130 1.00 96.69 165 ILE A CA 1
ATOM 1293 C C . ILE A 1 165 ? 16.681 7.735 -18.033 1.00 96.69 165 ILE A C 1
ATOM 1295 O O . ILE A 1 165 ? 16.726 8.908 -17.648 1.00 96.69 165 ILE A O 1
ATOM 1299 N N . GLY A 1 166 ? 15.545 7.142 -18.395 1.00 97.25 166 GLY A N 1
ATOM 1300 C CA . GLY A 1 166 ? 14.216 7.735 -18.257 1.00 97.25 166 GLY A CA 1
ATOM 1301 C C . GLY A 1 166 ? 13.679 7.699 -16.822 1.00 97.25 166 GLY A C 1
ATOM 1302 O O . GLY A 1 166 ? 14.303 7.104 -15.944 1.00 97.25 166 GLY A O 1
ATOM 1303 N N . PRO A 1 167 ? 12.532 8.349 -16.559 1.00 97.56 167 PRO A N 1
ATOM 1304 C CA . PRO A 1 167 ? 11.908 8.335 -15.237 1.00 97.56 167 PRO A CA 1
ATOM 1305 C C . PRO A 1 167 ? 11.601 6.907 -14.786 1.00 97.56 167 PRO A C 1
ATOM 1307 O O . PRO A 1 167 ? 11.019 6.134 -15.546 1.00 97.56 167 PRO A O 1
ATOM 1310 N N . LEU A 1 168 ? 11.965 6.573 -13.546 1.00 98.06 168 LEU A N 1
ATOM 1311 C CA . LEU A 1 168 ? 11.569 5.309 -12.932 1.00 98.06 168 LEU A CA 1
ATOM 1312 C C . LEU A 1 168 ? 10.043 5.159 -12.937 1.00 98.06 168 LEU A C 1
ATOM 1314 O O . LEU A 1 168 ? 9.324 6.103 -12.604 1.00 98.06 168 LEU A O 1
ATOM 1318 N N . GLU A 1 169 ? 9.579 3.961 -13.287 1.00 98.00 169 GLU A N 1
ATOM 1319 C CA . GLU A 1 169 ? 8.170 3.583 -13.317 1.00 98.00 169 GLU A CA 1
ATOM 1320 C C . GLU A 1 169 ? 7.864 2.551 -12.224 1.00 98.00 169 GLU A C 1
ATOM 1322 O O . GLU A 1 169 ? 8.499 1.496 -12.147 1.00 98.00 169 GLU A O 1
ATOM 1327 N N . ILE A 1 170 ? 6.838 2.807 -11.416 1.00 97.25 170 ILE A N 1
ATOM 1328 C CA . ILE A 1 170 ? 6.208 1.796 -10.564 1.00 97.25 170 ILE A CA 1
ATOM 1329 C C . ILE A 1 170 ? 4.923 1.312 -11.241 1.00 97.25 170 ILE A C 1
ATOM 1331 O O . ILE A 1 170 ? 4.015 2.095 -11.525 1.00 97.25 170 ILE A O 1
ATOM 1335 N N . ARG A 1 171 ? 4.825 -0.004 -11.460 1.00 96.62 171 ARG A N 1
ATOM 1336 C CA . ARG A 1 171 ? 3.618 -0.684 -11.954 1.00 96.62 171 ARG A CA 1
ATOM 1337 C C . ARG A 1 171 ? 2.956 -1.432 -10.802 1.00 96.62 171 ARG A C 1
ATOM 1339 O O . ARG A 1 171 ? 3.487 -2.432 -10.319 1.00 96.62 171 ARG A O 1
ATOM 1346 N N . VAL A 1 172 ? 1.785 -0.984 -10.359 1.00 94.31 172 VAL A N 1
ATOM 1347 C CA . VAL A 1 172 ? 1.032 -1.703 -9.320 1.00 94.31 172 VAL A CA 1
ATOM 1348 C C . VAL A 1 172 ? 0.312 -2.882 -9.961 1.00 94.31 172 VAL A C 1
ATOM 1350 O O . VAL A 1 172 ? -0.405 -2.706 -10.944 1.00 94.31 172 VAL A O 1
ATOM 1353 N N . VAL A 1 173 ? 0.472 -4.085 -9.410 1.00 95.00 173 VAL A N 1
ATOM 1354 C CA . VAL A 1 173 ? -0.203 -5.301 -9.887 1.00 95.00 173 VAL A CA 1
ATOM 1355 C C . VAL A 1 173 ? -1.340 -5.723 -8.958 1.00 95.00 173 VAL A C 1
ATOM 1357 O O . VAL A 1 173 ? -1.377 -5.380 -7.776 1.00 95.00 173 VAL A O 1
ATOM 1360 N N . LYS A 1 174 ? -2.297 -6.487 -9.496 1.00 92.00 174 LYS A N 1
ATOM 1361 C CA . LYS A 1 174 ? -3.441 -7.019 -8.734 1.00 92.00 174 LYS A CA 1
ATOM 1362 C C . LYS A 1 174 ? -2.961 -7.863 -7.549 1.00 92.00 174 LYS A C 1
ATOM 1364 O O . LYS A 1 174 ? -2.010 -8.624 -7.689 1.00 92.00 174 LYS A O 1
ATOM 1369 N N . ASN A 1 175 ? -3.696 -7.829 -6.439 1.00 90.81 175 ASN A N 1
ATOM 1370 C CA . ASN A 1 175 ? -3.487 -8.749 -5.316 1.00 90.81 175 ASN A CA 1
ATOM 1371 C C . ASN A 1 175 ? -3.534 -10.225 -5.790 1.00 90.81 175 ASN A C 1
ATOM 1373 O O . ASN A 1 175 ? -4.357 -10.576 -6.652 1.00 90.81 175 ASN A O 1
ATOM 1377 N N . GLY A 1 176 ? -2.635 -11.058 -5.265 1.00 92.06 176 GLY A N 1
ATOM 1378 C CA . GLY A 1 176 ? -2.416 -12.453 -5.654 1.00 92.06 176 GLY A CA 1
ATOM 1379 C C . GLY A 1 176 ? -1.640 -12.635 -6.967 1.00 92.06 176 GLY A C 1
ATOM 1380 O O . GLY A 1 176 ? -1.739 -13.687 -7.598 1.00 92.06 176 GLY A O 1
ATOM 1381 N N . THR A 1 177 ? -0.916 -11.625 -7.457 1.00 94.75 177 THR A N 1
ATOM 1382 C CA . THR A 1 177 ? -0.111 -11.756 -8.688 1.00 94.75 177 THR A CA 1
ATOM 1383 C C . THR A 1 177 ? 1.157 -12.562 -8.433 1.00 94.75 177 THR A C 1
ATOM 1385 O O . THR A 1 177 ? 1.457 -13.473 -9.206 1.00 94.75 177 THR A O 1
ATOM 1388 N N . PHE A 1 178 ? 1.863 -12.303 -7.333 1.00 94.38 178 PHE A N 1
ATOM 1389 C CA . PHE A 1 178 ? 3.047 -13.072 -6.955 1.00 94.38 178 PHE A CA 1
ATOM 1390 C C . PHE A 1 178 ? 2.707 -14.485 -6.471 1.00 94.38 178 PHE A C 1
ATOM 1392 O O . PHE A 1 178 ? 3.506 -15.392 -6.687 1.00 94.38 178 PHE A O 1
ATOM 1399 N N . GLU A 1 179 ? 1.506 -14.715 -5.931 1.00 93.06 179 GLU A N 1
ATOM 1400 C CA . GLU A 1 179 ? 0.993 -16.074 -5.680 1.00 93.06 179 GLU A CA 1
ATOM 1401 C C . GLU A 1 179 ? 0.857 -16.860 -6.993 1.00 93.06 179 GLU A C 1
ATOM 1403 O O . GLU A 1 179 ? 1.316 -17.993 -7.098 1.00 93.06 179 GLU A O 1
ATOM 1408 N N . LYS A 1 180 ? 0.337 -16.234 -8.054 1.00 93.38 180 LYS A N 1
ATOM 1409 C CA . LYS A 1 180 ? 0.279 -16.879 -9.375 1.00 93.38 180 LYS A CA 1
ATOM 1410 C C . LYS A 1 180 ? 1.654 -17.096 -9.999 1.00 93.38 180 LYS A C 1
ATOM 1412 O O . LYS A 1 180 ? 1.850 -18.095 -10.686 1.00 93.38 180 LYS A O 1
ATOM 1417 N N . LEU A 1 181 ? 2.600 -16.176 -9.794 1.00 91.19 181 LEU A N 1
ATOM 1418 C CA . LEU A 1 181 ? 3.989 -16.372 -10.229 1.00 91.19 181 LEU A CA 1
ATOM 1419 C C . LEU A 1 181 ? 4.644 -17.542 -9.494 1.00 91.19 181 LEU A C 1
ATOM 1421 O O . LEU A 1 181 ? 5.378 -18.311 -10.115 1.00 91.19 181 LEU A O 1
ATOM 1425 N N . TYR A 1 182 ? 4.357 -17.681 -8.199 1.00 89.44 182 TYR A N 1
ATOM 1426 C CA . TYR A 1 182 ? 4.764 -18.825 -7.397 1.00 89.44 182 TYR A CA 1
ATOM 1427 C C . TYR A 1 182 ? 4.183 -20.120 -7.976 1.00 89.44 182 TYR A C 1
ATOM 1429 O O . TYR A 1 182 ? 4.951 -21.003 -8.353 1.00 89.44 182 TYR A O 1
ATOM 1437 N N . ASP A 1 183 ? 2.861 -20.201 -8.160 1.00 91.12 183 ASP A N 1
ATOM 1438 C CA . ASP A 1 183 ? 2.187 -21.381 -8.723 1.00 91.12 183 ASP A CA 1
ATOM 1439 C C . ASP A 1 183 ? 2.746 -21.756 -10.101 1.00 91.12 183 ASP A C 1
ATOM 1441 O O . ASP A 1 183 ? 3.020 -22.927 -10.385 1.00 91.12 183 ASP A O 1
ATOM 1445 N N . TYR A 1 184 ? 2.982 -20.749 -10.949 1.00 88.94 184 TYR A N 1
ATOM 1446 C CA . TYR A 1 184 ? 3.615 -20.938 -12.246 1.00 88.94 184 TYR A CA 1
ATOM 1447 C C . TYR A 1 184 ? 5.017 -21.535 -12.097 1.00 88.94 184 TYR A C 1
ATOM 1449 O O . TYR A 1 184 ? 5.319 -22.537 -12.742 1.00 88.94 184 TYR A O 1
ATOM 1457 N N . ALA A 1 185 ? 5.867 -20.989 -11.231 1.00 86.88 185 ALA A N 1
ATOM 1458 C CA . ALA A 1 185 ? 7.219 -21.501 -11.052 1.00 86.88 185 ALA A CA 1
ATOM 1459 C C . ALA A 1 185 ? 7.244 -22.944 -10.529 1.00 86.88 185 ALA A C 1
ATOM 1461 O O . ALA A 1 185 ? 8.041 -23.751 -11.014 1.00 86.88 185 ALA A O 1
ATOM 1462 N N . ILE A 1 186 ? 6.344 -23.296 -9.605 1.00 88.44 186 ILE A N 1
ATOM 1463 C CA . ILE A 1 186 ? 6.185 -24.680 -9.139 1.00 88.44 186 ILE A CA 1
ATOM 1464 C C . ILE A 1 186 ? 5.747 -25.592 -10.292 1.00 88.44 186 ILE A C 1
ATOM 1466 O O . ILE A 1 186 ? 6.309 -26.674 -10.458 1.00 88.44 186 ILE A O 1
ATOM 1470 N N . SER A 1 187 ? 4.822 -25.142 -11.149 1.00 89.31 187 SER A N 1
ATOM 1471 C CA . SER A 1 187 ? 4.404 -25.904 -12.340 1.00 89.31 187 SER A CA 1
ATOM 1472 C C . SER A 1 187 ? 5.542 -26.144 -13.341 1.00 89.31 187 SER A C 1
ATOM 1474 O O . SER A 1 187 ? 5.537 -27.149 -14.047 1.00 89.31 187 SER A O 1
ATOM 1476 N N . GLN A 1 188 ? 6.538 -25.251 -13.377 1.00 85.94 188 GLN A N 1
ATOM 1477 C CA . GLN A 1 188 ? 7.742 -25.379 -14.204 1.00 85.94 188 GLN A CA 1
ATOM 1478 C C . GLN A 1 188 ? 8.856 -26.200 -13.526 1.00 85.94 188 GLN A C 1
ATOM 1480 O O . GLN A 1 188 ? 9.968 -26.276 -14.044 1.00 85.94 188 GLN A O 1
ATOM 1485 N N . GLY A 1 189 ? 8.577 -26.826 -12.377 1.00 84.31 189 GLY A N 1
ATOM 1486 C CA . GLY A 1 189 ? 9.505 -27.720 -11.683 1.00 84.31 189 GLY A CA 1
ATOM 1487 C C . GLY A 1 189 ? 10.377 -27.050 -10.619 1.00 84.31 189 GLY A C 1
ATOM 1488 O O . GLY A 1 189 ? 11.323 -27.676 -10.139 1.00 84.31 189 GLY A O 1
ATOM 1489 N N . ALA A 1 190 ? 10.090 -25.805 -10.223 1.00 84.12 190 ALA A N 1
ATOM 1490 C CA . ALA A 1 190 ? 10.767 -25.195 -9.082 1.00 84.12 190 ALA A CA 1
ATOM 1491 C C . ALA A 1 190 ? 10.384 -25.900 -7.769 1.00 84.12 190 ALA A C 1
ATOM 1493 O O . ALA A 1 190 ? 9.249 -26.338 -7.573 1.00 84.12 190 ALA A O 1
ATOM 1494 N N . SER A 1 191 ? 11.333 -25.979 -6.835 1.00 85.25 191 SER A N 1
ATOM 1495 C CA . SER A 1 191 ? 11.063 -26.518 -5.502 1.00 85.25 191 SER A CA 1
ATOM 1496 C C . SER A 1 191 ? 10.193 -25.558 -4.687 1.00 85.25 191 SER A C 1
ATOM 1498 O O . SER A 1 191 ? 10.557 -24.399 -4.477 1.00 85.25 191 SER A O 1
ATOM 1500 N N . ILE A 1 192 ? 9.092 -26.090 -4.149 1.00 80.38 192 ILE A N 1
ATOM 1501 C CA . ILE A 1 192 ? 8.146 -25.413 -3.244 1.00 80.38 192 ILE A CA 1
ATOM 1502 C C . ILE A 1 192 ? 8.876 -24.724 -2.083 1.00 80.38 192 ILE A C 1
ATOM 1504 O O . ILE A 1 192 ? 8.572 -23.588 -1.737 1.00 80.38 192 ILE A O 1
ATOM 1508 N N . SER A 1 193 ? 9.881 -25.377 -1.495 1.00 82.19 193 SER A N 1
ATOM 1509 C CA . SER A 1 193 ? 10.570 -24.864 -0.303 1.00 82.19 193 SER A CA 1
ATOM 1510 C C . SER A 1 193 ? 11.673 -23.842 -0.595 1.00 82.19 193 SER A C 1
ATOM 1512 O O . SER A 1 193 ? 12.199 -23.237 0.338 1.00 82.19 193 SER A O 1
ATOM 1514 N N . GLN A 1 194 ? 12.054 -23.656 -1.861 1.00 79.75 194 GLN A N 1
ATOM 1515 C CA . GLN A 1 194 ? 13.195 -22.814 -2.245 1.00 79.75 194 GLN A CA 1
ATOM 1516 C C . GLN A 1 194 ? 12.811 -21.644 -3.141 1.00 79.75 194 GLN A C 1
ATOM 1518 O O . GLN A 1 194 ? 13.648 -20.770 -3.382 1.00 79.75 194 GLN A O 1
ATOM 1523 N N . TYR A 1 195 ? 11.577 -21.612 -3.643 1.00 82.56 195 TYR A N 1
ATOM 1524 C CA . TYR A 1 195 ? 11.169 -20.542 -4.528 1.00 82.56 195 TYR A CA 1
ATOM 1525 C C . TYR A 1 195 ? 11.219 -19.187 -3.814 1.00 82.56 195 TYR A C 1
ATOM 1527 O O . TYR A 1 195 ? 10.651 -18.986 -2.739 1.00 82.56 195 TYR A O 1
ATOM 1535 N N . LYS A 1 196 ? 11.888 -18.238 -4.467 1.00 82.31 196 LYS A N 1
ATOM 1536 C CA . LYS A 1 196 ? 11.832 -16.814 -4.161 1.00 82.31 196 LYS A CA 1
ATOM 1537 C C . LYS A 1 196 ? 11.477 -16.083 -5.441 1.00 82.31 196 LYS A C 1
ATOM 1539 O O . LYS A 1 196 ? 11.966 -16.446 -6.511 1.00 82.31 196 LYS A O 1
ATOM 1544 N N . VAL A 1 197 ? 10.680 -15.028 -5.314 1.00 83.25 197 VAL A N 1
ATOM 1545 C CA . VAL A 1 197 ? 10.385 -14.137 -6.434 1.00 83.25 197 VAL A CA 1
ATOM 1546 C C . VAL A 1 197 ? 11.707 -13.599 -7.005 1.00 83.25 197 VAL A C 1
ATOM 1548 O O . VAL A 1 197 ? 12.535 -13.083 -6.239 1.00 83.25 197 VAL A O 1
ATOM 1551 N N . PRO A 1 198 ? 11.951 -13.734 -8.323 1.00 86.31 198 PRO A N 1
ATOM 1552 C CA . PRO A 1 198 ? 13.143 -13.178 -8.944 1.00 86.31 198 PRO A CA 1
ATOM 1553 C C . PRO A 1 198 ? 13.104 -11.657 -8.827 1.00 86.31 198 PRO A C 1
ATOM 1555 O O . PRO A 1 198 ? 12.064 -11.039 -9.037 1.00 86.31 198 PRO A O 1
ATOM 1558 N N . ARG A 1 199 ? 14.238 -11.033 -8.502 1.00 91.62 199 ARG A N 1
ATOM 1559 C CA . ARG A 1 199 ? 14.292 -9.574 -8.311 1.00 91.62 199 ARG A CA 1
ATOM 1560 C C . ARG A 1 199 ? 14.348 -8.791 -9.614 1.00 91.62 199 ARG A C 1
ATOM 1562 O O . ARG A 1 199 ? 14.048 -7.608 -9.585 1.00 91.62 199 ARG A O 1
ATOM 1569 N N . SER A 1 200 ? 14.674 -9.452 -10.721 1.00 90.12 200 SER A N 1
ATOM 1570 C CA . SER A 1 200 ? 14.586 -8.900 -12.067 1.00 90.12 200 SER A CA 1
ATOM 1571 C C . SER A 1 200 ? 14.044 -9.958 -13.026 1.00 90.12 200 SER A C 1
ATOM 1573 O O . SER A 1 200 ? 14.420 -11.131 -12.928 1.00 90.12 200 SER A O 1
ATOM 1575 N N . VAL A 1 201 ? 13.155 -9.555 -13.929 1.00 90.00 201 VAL A N 1
ATOM 1576 C CA . VAL A 1 201 ? 12.562 -10.398 -14.970 1.00 90.00 201 VAL A CA 1
ATOM 1577 C C . VAL A 1 201 ? 12.965 -9.910 -16.358 1.00 90.00 201 VAL A C 1
ATOM 1579 O O . VAL A 1 201 ? 13.266 -8.737 -16.565 1.00 90.00 201 VAL A O 1
ATOM 1582 N N . ASN A 1 202 ? 12.969 -10.825 -17.327 1.00 87.25 202 ASN A N 1
ATOM 1583 C CA . ASN A 1 202 ? 13.261 -10.523 -18.727 1.00 87.25 202 ASN A CA 1
ATOM 1584 C C . ASN A 1 202 ? 11.962 -10.554 -19.546 1.00 87.25 202 ASN A C 1
ATOM 1586 O O . ASN A 1 202 ? 11.119 -11.428 -19.327 1.00 87.25 202 ASN A O 1
ATOM 1590 N N . SER A 1 203 ? 11.830 -9.648 -20.519 1.00 85.06 203 SER A N 1
ATOM 1591 C CA . SER A 1 203 ? 10.666 -9.540 -21.411 1.00 85.06 203 SER A CA 1
ATOM 1592 C C . SER A 1 203 ? 10.382 -10.800 -22.231 1.00 85.06 203 SER A C 1
ATOM 1594 O O . SER A 1 203 ? 9.283 -10.965 -22.740 1.00 85.06 203 SER A O 1
ATOM 1596 N N . ARG A 1 204 ? 11.346 -11.718 -22.353 1.00 85.38 204 ARG A N 1
ATOM 1597 C CA . ARG A 1 204 ? 11.176 -12.998 -23.066 1.00 85.38 204 ARG A CA 1
ATOM 1598 C C . ARG A 1 204 ? 10.622 -14.128 -22.195 1.00 85.38 204 ARG A C 1
ATOM 1600 O O . ARG A 1 204 ? 10.630 -15.280 -22.624 1.00 85.38 204 ARG A O 1
ATOM 1607 N N . THR A 1 205 ? 10.226 -13.843 -20.957 1.00 85.38 205 THR A N 1
ATOM 1608 C CA . THR A 1 205 ? 9.759 -14.867 -20.013 1.00 85.38 205 THR A CA 1
ATOM 1609 C C . THR A 1 205 ? 8.236 -14.850 -19.892 1.00 85.38 205 THR A C 1
ATOM 1611 O O . THR A 1 205 ? 7.663 -13.773 -19.775 1.00 85.38 205 THR A O 1
ATOM 1614 N N . PRO A 1 206 ? 7.564 -16.012 -19.781 1.00 87.56 206 PRO A N 1
ATOM 1615 C CA . PRO A 1 206 ? 6.120 -16.047 -19.512 1.00 87.56 206 PRO A CA 1
ATOM 1616 C C . PRO A 1 206 ? 5.724 -15.366 -18.189 1.00 87.56 206 PRO A C 1
ATOM 1618 O O . PRO A 1 206 ? 4.580 -14.964 -17.996 1.00 87.56 206 PRO A O 1
ATOM 1621 N N . MET A 1 207 ? 6.680 -15.217 -17.263 1.00 88.12 207 MET A N 1
ATOM 1622 C CA . MET A 1 207 ? 6.498 -14.458 -16.023 1.00 88.12 207 MET A CA 1
ATOM 1623 C C . MET A 1 207 ? 6.267 -12.966 -16.289 1.00 88.12 207 MET A C 1
ATOM 1625 O O . MET A 1 207 ? 5.470 -12.350 -15.585 1.00 88.12 207 MET A O 1
ATOM 1629 N N . PHE A 1 208 ? 6.932 -12.397 -17.299 1.00 92.44 208 PHE A N 1
ATOM 1630 C CA . PHE A 1 208 ? 6.712 -11.017 -17.726 1.00 92.44 208 PHE A CA 1
ATOM 1631 C C . PHE A 1 208 ? 5.291 -10.830 -18.267 1.00 92.44 208 PHE A C 1
ATOM 1633 O O . PHE A 1 208 ? 4.589 -9.931 -17.813 1.00 92.44 208 PHE A O 1
ATOM 1640 N N . ASP A 1 209 ? 4.823 -11.733 -19.131 1.00 93.38 209 ASP A N 1
ATOM 1641 C CA . ASP A 1 209 ? 3.456 -11.675 -19.668 1.00 93.38 209 ASP A CA 1
ATOM 1642 C C . ASP A 1 209 ? 2.401 -11.778 -18.552 1.00 93.38 209 ASP A C 1
ATOM 1644 O O . ASP A 1 209 ? 1.388 -11.069 -18.555 1.00 93.38 209 ASP A O 1
ATOM 1648 N N . LEU A 1 210 ? 2.652 -12.628 -17.547 1.00 94.31 210 LEU A N 1
ATOM 1649 C CA . LEU A 1 210 ? 1.782 -12.744 -16.378 1.00 94.31 210 LEU A CA 1
ATOM 1650 C C . LEU A 1 210 ? 1.743 -11.443 -15.564 1.00 94.31 210 LEU A C 1
ATOM 1652 O O . LEU A 1 210 ? 0.656 -11.039 -15.149 1.00 94.31 210 LEU A O 1
ATOM 1656 N N . LEU A 1 211 ? 2.889 -10.789 -15.352 1.00 95.44 211 LEU A N 1
ATOM 1657 C CA . LEU A 1 211 ? 2.975 -9.498 -14.660 1.00 95.44 211 LEU A CA 1
ATOM 1658 C C . LEU A 1 211 ? 2.218 -8.410 -15.425 1.00 95.44 211 LEU A C 1
ATOM 1660 O O . LEU A 1 211 ? 1.322 -7.786 -14.855 1.00 95.44 211 LEU A O 1
ATOM 1664 N N . GLU A 1 212 ? 2.509 -8.247 -16.717 1.00 95.62 212 GLU A N 1
ATOM 1665 C CA . GLU A 1 212 ? 1.890 -7.230 -17.575 1.00 95.62 212 GLU A CA 1
ATOM 1666 C C . GLU A 1 212 ? 0.367 -7.390 -17.652 1.00 95.62 212 GLU A C 1
ATOM 1668 O O . GLU A 1 212 ? -0.372 -6.417 -17.495 1.00 95.62 212 GLU A O 1
ATOM 1673 N N . SER A 1 213 ? -0.138 -8.624 -17.770 1.00 96.62 213 SER A N 1
ATOM 1674 C CA . SER A 1 213 ? -1.587 -8.898 -17.788 1.00 96.62 213 SER A CA 1
ATOM 1675 C C . SER A 1 213 ? -2.318 -8.524 -16.485 1.00 96.62 213 SER A C 1
ATOM 1677 O O . SER A 1 213 ? -3.557 -8.499 -16.429 1.00 96.62 213 SER A O 1
ATOM 1679 N N . ARG A 1 214 ? -1.571 -8.269 -15.404 1.00 95.94 214 ARG A N 1
ATOM 1680 C CA . ARG A 1 214 ? -2.100 -7.990 -14.063 1.00 95.94 214 ARG A CA 1
ATOM 1681 C C . ARG A 1 214 ? -1.751 -6.604 -13.541 1.00 95.94 214 ARG A C 1
ATOM 1683 O O . ARG A 1 214 ? -2.104 -6.325 -12.394 1.00 95.94 214 ARG A O 1
ATOM 1690 N N . VAL A 1 215 ? -1.157 -5.737 -14.356 1.00 95.06 215 VAL A N 1
ATOM 1691 C CA . VAL A 1 215 ? -0.966 -4.322 -14.016 1.00 95.06 215 VAL A CA 1
ATOM 1692 C C . VAL A 1 215 ? -2.328 -3.638 -13.837 1.00 95.06 215 VAL A C 1
ATOM 1694 O O . VAL A 1 215 ? -3.281 -3.888 -14.578 1.00 95.06 215 VAL A O 1
ATOM 1697 N N . VAL A 1 216 ? -2.428 -2.814 -12.798 1.00 92.62 216 VAL A N 1
ATOM 1698 C CA . VAL A 1 216 ? -3.611 -2.033 -12.408 1.00 92.62 216 VAL A CA 1
ATOM 1699 C C . VAL A 1 216 ? -3.375 -0.551 -12.664 1.00 92.62 216 VAL A C 1
ATOM 1701 O O . VAL A 1 216 ? -4.263 0.119 -13.181 1.00 92.62 216 VAL A O 1
ATOM 1704 N N . SER A 1 217 ? -2.185 -0.052 -12.330 1.00 92.06 217 SER A N 1
ATOM 1705 C CA . SER A 1 217 ? -1.804 1.347 -12.516 1.00 92.06 217 SER A CA 1
ATOM 1706 C C . SER A 1 217 ? -0.300 1.483 -12.762 1.00 92.06 217 SER A C 1
ATOM 1708 O O . SER A 1 217 ? 0.476 0.562 -12.486 1.00 92.06 217 SER A O 1
ATOM 1710 N N . LYS A 1 218 ? 0.089 2.623 -13.337 1.00 94.88 218 LYS A N 1
ATOM 1711 C CA . LYS A 1 218 ? 1.455 2.961 -13.742 1.00 94.88 218 LYS A CA 1
ATOM 1712 C C . LYS A 1 218 ? 1.757 4.378 -13.272 1.00 94.88 218 LYS A C 1
ATOM 1714 O O . LYS A 1 218 ? 0.971 5.277 -13.560 1.00 94.88 218 LYS A O 1
ATOM 1719 N N . HIS A 1 219 ? 2.873 4.555 -12.578 1.00 95.19 219 HIS A N 1
ATOM 1720 C CA . HIS A 1 219 ? 3.266 5.818 -11.955 1.00 95.19 219 HIS A CA 1
ATOM 1721 C C . HIS A 1 219 ? 4.723 6.094 -12.282 1.00 95.19 219 HIS A C 1
ATOM 1723 O O . HIS A 1 219 ? 5.539 5.177 -12.233 1.00 95.19 219 HIS A O 1
ATOM 1729 N N . PHE A 1 220 ? 5.047 7.339 -12.612 1.00 97.00 220 PHE A N 1
ATOM 1730 C CA . PHE A 1 220 ? 6.400 7.740 -12.985 1.00 97.00 220 PHE A CA 1
ATOM 1731 C C . PHE A 1 220 ? 6.964 8.731 -11.977 1.00 97.00 220 PHE A C 1
ATOM 1733 O O . PHE A 1 220 ? 6.223 9.511 -11.379 1.00 97.00 220 PHE A O 1
ATOM 1740 N N . SER A 1 221 ? 8.287 8.739 -11.831 1.00 96.94 221 SER A N 1
ATOM 1741 C CA . SER A 1 221 ? 8.970 9.768 -11.048 1.00 96.94 221 SER A CA 1
ATOM 1742 C C . SER A 1 221 ? 8.603 11.181 -11.548 1.00 96.94 221 SER A C 1
ATOM 1744 O O . SER A 1 221 ? 8.769 11.463 -12.742 1.00 96.94 221 SER A O 1
ATOM 1746 N N . PRO A 1 222 ? 8.103 12.075 -10.670 1.00 95.88 222 PRO A N 1
ATOM 1747 C CA . PRO A 1 222 ? 7.575 13.386 -11.045 1.00 95.88 222 PRO A CA 1
ATOM 1748 C C . PRO A 1 222 ? 8.679 14.410 -11.330 1.00 95.88 222 PRO A C 1
ATOM 1750 O O . PRO A 1 222 ? 8.431 15.425 -11.980 1.00 95.88 222 PRO A O 1
ATOM 1753 N N . SER A 1 223 ? 9.902 14.167 -10.852 1.00 95.12 223 SER A N 1
ATOM 1754 C CA . SER A 1 223 ? 11.044 15.062 -11.027 1.00 95.12 223 SER A CA 1
ATOM 1755 C C . SER A 1 223 ? 12.354 14.287 -11.158 1.00 95.12 223 SER A C 1
ATOM 1757 O O . SER A 1 223 ? 12.383 13.061 -11.150 1.00 95.12 223 SER A O 1
ATOM 1759 N N . LEU A 1 224 ? 13.456 15.012 -11.345 1.00 96.06 224 LEU A N 1
ATOM 1760 C CA . LEU A 1 224 ? 14.795 14.427 -11.314 1.00 96.06 224 LEU A CA 1
ATOM 1761 C C . LEU A 1 224 ? 15.218 14.175 -9.858 1.00 96.06 224 LEU A C 1
ATOM 1763 O O . LEU A 1 224 ? 14.873 15.002 -9.008 1.00 96.06 224 LEU A O 1
ATOM 1767 N N . PRO A 1 225 ? 15.987 13.107 -9.579 1.00 95.00 225 PRO A N 1
ATOM 1768 C CA . PRO A 1 225 ? 16.628 12.943 -8.283 1.00 95.00 225 PRO A CA 1
ATOM 1769 C C . PRO A 1 225 ? 17.717 14.002 -8.091 1.00 95.00 225 PRO A C 1
ATOM 1771 O O . PRO A 1 225 ? 18.301 14.508 -9.060 1.00 95.00 225 PRO A O 1
ATOM 1774 N N . HIS A 1 226 ? 18.023 14.316 -6.840 1.00 92.12 226 HIS A N 1
ATOM 1775 C CA . HIS A 1 226 ? 19.095 15.214 -6.478 1.00 92.12 226 HIS A CA 1
ATOM 1776 C C . HIS A 1 226 ? 20.435 14.647 -6.943 1.00 92.12 226 HIS A C 1
ATOM 1778 O O . HIS A 1 226 ? 20.773 13.488 -6.704 1.00 92.12 226 HIS A O 1
ATOM 1784 N N . PHE A 1 227 ? 21.228 15.484 -7.599 1.00 86.56 227 PHE A N 1
ATOM 1785 C CA . PHE A 1 227 ? 22.579 15.140 -8.004 1.00 86.56 227 PHE A CA 1
ATOM 1786 C C . PHE A 1 227 ? 23.454 16.387 -7.924 1.00 86.56 227 PHE A C 1
ATOM 1788 O O . PHE A 1 227 ? 23.159 17.399 -8.566 1.00 86.56 227 PHE A O 1
ATOM 1795 N N . SER A 1 228 ? 24.533 16.303 -7.147 1.00 81.25 228 SER A N 1
ATOM 1796 C CA . SER A 1 228 ? 25.576 17.322 -7.096 1.00 81.25 228 SER A CA 1
ATOM 1797 C C . SER A 1 228 ? 26.827 16.822 -7.825 1.00 81.25 228 SER A C 1
ATOM 1799 O O . SER A 1 228 ? 27.213 15.660 -7.708 1.00 81.25 228 SER A O 1
ATOM 1801 N N . ALA A 1 229 ? 27.467 17.689 -8.618 1.00 70.94 229 ALA A N 1
ATOM 1802 C CA . ALA A 1 229 ? 28.650 17.310 -9.399 1.00 70.94 229 ALA A CA 1
ATOM 1803 C C . ALA A 1 229 ? 29.839 16.886 -8.515 1.00 70.94 229 ALA A C 1
ATOM 1805 O O . ALA A 1 229 ? 30.692 16.124 -8.970 1.00 70.94 229 ALA A O 1
ATOM 1806 N N . ASP A 1 230 ? 29.851 17.325 -7.255 1.00 72.62 230 ASP A N 1
ATOM 1807 C CA . ASP A 1 230 ? 30.858 16.975 -6.253 1.00 72.62 230 ASP A CA 1
ATOM 1808 C C . ASP A 1 230 ? 30.764 15.500 -5.808 1.00 72.62 230 ASP A C 1
ATOM 1810 O O . ASP A 1 230 ? 31.743 14.946 -5.319 1.00 72.62 230 ASP A O 1
ATOM 1814 N N . GLU A 1 231 ? 29.632 14.823 -6.043 1.00 65.81 231 GLU A N 1
ATOM 1815 C CA . GLU A 1 231 ? 29.435 13.389 -5.753 1.00 65.81 231 GLU A CA 1
ATOM 1816 C C . GLU A 1 231 ? 30.038 12.444 -6.813 1.00 65.81 231 GLU A C 1
ATOM 1818 O O . GLU A 1 231 ? 29.923 11.221 -6.688 1.00 65.81 231 GLU A O 1
ATOM 1823 N N . ARG A 1 232 ? 30.651 12.975 -7.884 1.00 58.56 232 ARG A N 1
ATOM 1824 C CA . ARG A 1 232 ? 31.364 12.169 -8.898 1.00 58.56 232 ARG A CA 1
ATOM 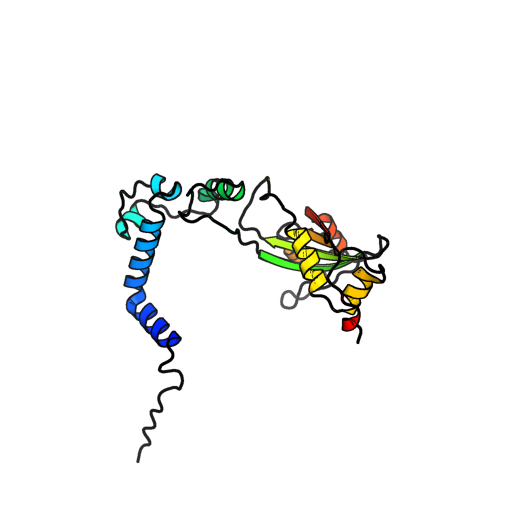1825 C C . ARG A 1 232 ? 32.794 11.787 -8.481 1.00 58.56 232 ARG A C 1
ATOM 1827 O O . ARG A 1 232 ? 33.419 11.027 -9.222 1.00 58.56 232 ARG A O 1
ATOM 1834 N N . LEU A 1 233 ? 33.302 12.320 -7.364 1.00 51.28 233 LEU A N 1
ATOM 1835 C CA . LEU A 1 233 ? 34.686 12.162 -6.893 1.00 51.28 233 LEU A CA 1
ATOM 1836 C C . LEU A 1 233 ? 34.844 11.064 -5.836 1.00 51.28 233 LEU A C 1
ATOM 1838 O O . LEU A 1 233 ? 34.033 11.025 -4.885 1.00 51.28 233 LEU A O 1
#

Foldseek 3Di:
DDDPPPPPDPPVDDPVVVVVVVCVVCVVVVVLVVQLVQCQQLVPAQQNVVQPLVSDRGPVSCPVRPDDDDCVVCQVLVVCLLQPDQPRHPGNHRPPDFDKDFPDKAKEWAVVDVLIEIEMETEIDGPHDDPDGRPPPCPVLVVQQVVCQVDALVSLCCVPPVVNYDWYKYFYFYPCLVVVVLVVVVVVPDDNVPDDDYRYDYPPDVNVVSRVVGTDDMYTHPDRHDHDPVSVD

Secondary structure (DSSP, 8-state):
------PPPTTTT-HHHHHHHHHHHTHHHHHHHHHHHHHHHHTTSHHHHTTT-TT--SHHHHHHHS----HHHHHHHHHHHHTT--SSSS-SS----PPEEEEEEEEEEE-SSSS-EEEEEEEEEES---SS-S---SHHHHHHHHHHHHS-HHHHHHHHTS--SPPPEEEEE-TTHHHHHHHHHHHTT--TTT----SB--TTSHHHHHHHTTEEEEEE-SSPPP--GGGG-

InterPro domains:
  IPR004993 GH3 family [PTHR31901] (100-223)
  IPR055378 GH3, C-terminal domain [PF23572] (100-204)

Sequence (233 aa):
MALNSTTPSPLAGSPSLQWIDEMTRNAKTEQQNALAQILAQNADTKYLKGFNLNGAMDKETFRSKVPLVTYDDIQPLIRRVADGDTSPILCADPISLFIVRLVDYTSFVDMTTNPDHYVIYWELQAKYKSANSPSDDGVLEQCCLLMEESFNCLYRSLRASDKMIGPLEIRVVKNGTFEKLYDYAISQGASISQYKVPRSVNSRTPMFDLLESRVVSKHFSPSLPHFSADERL

pLDDT: mean 86.11, std 14.47, range [35.56, 98.06]